Protein AF-A0A8T4SAL0-F1 (afdb_monomer_lite)

pLDDT: mean 76.6, std 18.24, range [29.77, 96.88]

Secondary structure (DSSP, 8-state):
-------PEEEE-TTS-EEEESS--S-EE-TTT-PEEEEE-----TTT----------HHHHTTTTGGGGSTTSPPPPTTPBPTTT--B-----GGGGGG--GGGGSGGG------SS-S-PPTTHHHHHHHHHHH-PPPPP----PPPP---SSPPPGGGS-HHHHHHHT--SS-HHHHHHHHHHHHHHTT--HHHHHHHHHHHHHTSSSPPPHHHHHHHHHHHHTS---PPPPTT-IIIIITTT-PPPHHHHTT-SSHHHHHHHHHHHHHS--------PPPPP---

Foldseek 3Di:
DDDDDQDWKWWDDPVGDIDIDSDPDPWDADPPPRDITHIDDQDQDPPPRDRDDDPDPPVVVVVVVVCVCVDPPDDDDPAQDADPPPRFGRHDDDPVCPVVDDSVCRHNVNVDDDDDPDDPPDDPCPVVVVVVCVVPDDDDPPPPPPDPAQDEDCDFQDPVLFAQLLVVVQQEAAPDLLLSLQQQQLLRVSRNDDLVRSLVSNVVSQVSYPHGDDPVSNVVVSVVVVPDRRDFGAFLPPCVHSVVRVRRGPPVQSVVDRGRSVSSVVSVVVVPDPPPDPDPPDDDDDDDD

Sequence (289 aa):
MSQSEDTQVQFDCVCGEHFSSSEQLTYKSCPKCKKLMIKMGKSACKNCKNTEFIVQLDIERILEIDTLLISSRHLYRAPYSLHEKSGLASLPIHPSEILTFDKKRAQPDDVQVIVPFIPRNAKEGEASSLFLQAFDYTLPQKEEKTFDDIEIPTTAIPEQFFPECIKKISQGMADGKKRAVFILINFLRSVGWSPEQVEQYLTEWNKKNSEPLRENYLSGQLRYTKTKKPMLPPNCANTAYYQSLGCKCADNICSRFKNPVNTTKANVRRANTPTKTKKKKTEAPSKTE

Radius of gyration: 28.07 Å; chains: 1; bounding box: 100×55×63 Å

Structure (mmCIF, N/CA/C/O backbone):
data_AF-A0A8T4SAL0-F1
#
_entry.id   AF-A0A8T4SAL0-F1
#
loop_
_atom_site.group_PDB
_atom_site.id
_atom_site.type_symbol
_atom_site.label_atom_id
_atom_site.label_alt_id
_atom_site.label_comp_id
_atom_site.label_asym_id
_atom_site.label_entity_id
_atom_site.label_seq_id
_atom_site.pdbx_PDB_ins_code
_atom_site.Cartn_x
_atom_site.Cartn_y
_atom_site.Cartn_z
_atom_site.occupancy
_atom_site.B_iso_or_equiv
_atom_site.auth_seq_id
_atom_site.auth_comp_id
_atom_site.auth_asym_id
_atom_site.auth_atom_id
_atom_site.pdbx_PDB_model_num
ATOM 1 N N . MET A 1 1 ? -39.314 -30.886 -16.133 1.00 33.28 1 MET A N 1
ATOM 2 C CA . MET A 1 1 ? -38.605 -30.704 -17.417 1.00 33.28 1 MET A CA 1
ATOM 3 C C . MET A 1 1 ? -38.092 -29.277 -17.451 1.00 33.28 1 MET A C 1
ATOM 5 O O . MET A 1 1 ? -38.888 -28.349 -17.464 1.00 33.28 1 MET A O 1
ATOM 9 N N . SER A 1 2 ? -36.783 -29.120 -17.295 1.00 32.69 2 SER A N 1
ATOM 10 C CA . SER A 1 2 ? -36.060 -27.849 -17.227 1.00 32.69 2 SER A CA 1
ATOM 11 C C . SER A 1 2 ? -35.989 -27.198 -18.608 1.00 32.69 2 SER A C 1
ATOM 13 O O . SER A 1 2 ? -35.398 -27.777 -19.515 1.00 32.69 2 SER A O 1
ATOM 15 N N . GLN A 1 3 ? -36.577 -26.013 -18.769 1.00 29.77 3 GLN A N 1
ATOM 16 C CA . GLN A 1 3 ? -36.357 -25.178 -19.949 1.00 29.77 3 GLN A CA 1
ATOM 17 C C . GLN A 1 3 ? -35.076 -24.367 -19.719 1.00 29.77 3 GLN A C 1
ATOM 19 O O . GLN A 1 3 ? -35.006 -23.553 -18.801 1.00 29.77 3 GLN A O 1
ATOM 24 N N . SER A 1 4 ? -34.038 -24.661 -20.499 1.00 34.00 4 SER A N 1
ATOM 25 C CA . SER A 1 4 ? -32.798 -23.893 -20.572 1.00 34.00 4 SER A CA 1
ATOM 26 C C . SER A 1 4 ? -33.045 -22.619 -21.377 1.00 34.00 4 SER A C 1
ATOM 28 O O . SER A 1 4 ? -33.383 -22.690 -22.555 1.00 34.00 4 SER A O 1
ATOM 30 N N . GLU A 1 5 ? -32.897 -21.457 -20.743 1.00 38.25 5 GLU A N 1
ATOM 31 C CA . GLU A 1 5 ? -32.892 -20.159 -21.421 1.00 38.25 5 GLU A CA 1
ATOM 32 C C . GLU A 1 5 ? -31.626 -20.045 -22.288 1.00 38.25 5 GLU A C 1
ATOM 34 O O . GLU A 1 5 ? -30.526 -19.823 -21.772 1.00 38.25 5 GLU A O 1
ATOM 39 N N . ASP A 1 6 ? -31.772 -20.198 -23.606 1.00 40.19 6 ASP A N 1
ATOM 40 C CA . ASP A 1 6 ? -30.710 -19.925 -24.579 1.00 40.19 6 ASP A CA 1
ATOM 41 C C . ASP A 1 6 ? -30.316 -18.443 -24.507 1.00 40.19 6 ASP A C 1
ATOM 43 O O . ASP A 1 6 ? -30.982 -17.548 -25.034 1.00 40.19 6 ASP A O 1
ATOM 47 N N . THR A 1 7 ? -29.219 -18.161 -23.808 1.00 53.19 7 THR A N 1
ATOM 48 C CA . THR A 1 7 ? -28.722 -16.802 -23.590 1.00 53.19 7 THR A CA 1
ATOM 49 C C . THR A 1 7 ? -27.907 -16.362 -24.807 1.00 53.19 7 THR A C 1
ATOM 51 O O . THR A 1 7 ? -26.687 -16.504 -24.841 1.00 53.19 7 THR A O 1
ATOM 54 N N . GLN A 1 8 ? -28.576 -15.834 -25.835 1.00 57.69 8 GLN A N 1
ATOM 55 C CA . GLN A 1 8 ? -27.893 -15.252 -26.995 1.00 57.69 8 GLN A CA 1
ATOM 56 C C . GLN A 1 8 ? -27.095 -14.006 -26.589 1.00 57.69 8 GLN A C 1
ATOM 58 O O . GLN A 1 8 ? -27.618 -13.083 -25.960 1.00 57.69 8 GLN A O 1
ATOM 63 N N . VAL A 1 9 ? -25.816 -13.965 -26.966 1.00 61.41 9 VAL A N 1
ATOM 64 C CA . VAL A 1 9 ? -24.920 -12.837 -26.690 1.00 61.41 9 VAL A CA 1
ATOM 65 C C . VAL A 1 9 ? -24.744 -12.003 -27.957 1.00 61.41 9 VAL A C 1
ATOM 67 O O . VAL A 1 9 ? -24.340 -12.527 -28.995 1.00 61.41 9 VAL A O 1
ATOM 70 N N . GLN A 1 10 ? -25.021 -10.699 -27.864 1.00 71.50 10 GLN A N 1
ATOM 71 C CA . GLN A 1 10 ? -24.867 -9.741 -28.965 1.00 71.50 10 GLN A CA 1
ATOM 72 C C . GLN A 1 10 ? -23.592 -8.898 -28.811 1.00 71.50 10 GLN A C 1
ATOM 74 O O . GLN A 1 10 ? -23.229 -8.496 -27.700 1.00 71.50 10 GLN A O 1
ATOM 79 N N . PHE A 1 11 ? -22.927 -8.630 -29.935 1.00 68.81 11 PHE A N 1
ATOM 80 C CA . PHE A 1 11 ? -21.693 -7.857 -30.036 1.00 68.81 11 PHE A CA 1
ATOM 81 C C . PHE A 1 11 ? -21.825 -6.772 -31.099 1.00 68.81 11 PHE A C 1
ATOM 83 O O . PHE A 1 11 ? -22.187 -7.084 -32.235 1.00 68.81 11 PHE A O 1
ATOM 90 N N . ASP A 1 12 ? -21.402 -5.554 -30.755 1.00 66.06 12 ASP A N 1
ATOM 91 C CA . ASP A 1 12 ? -21.374 -4.421 -31.683 1.00 66.06 12 ASP A CA 1
ATOM 92 C C . ASP A 1 12 ? -19.952 -3.898 -31.896 1.00 66.06 12 ASP A C 1
ATOM 94 O O . ASP A 1 12 ? -19.154 -3.740 -30.961 1.00 66.06 12 ASP A O 1
ATOM 98 N N . CYS A 1 13 ? -19.639 -3.633 -33.161 1.00 58.28 13 CYS A N 1
ATOM 99 C CA . CYS A 1 13 ? -18.424 -2.962 -33.593 1.00 58.28 13 CYS A CA 1
ATOM 100 C C . CYS A 1 13 ? -18.677 -1.464 -33.793 1.00 58.28 13 CYS A C 1
ATOM 102 O O . CYS A 1 13 ? -19.664 -1.071 -34.407 1.00 58.28 13 CYS A O 1
ATOM 104 N N . VAL A 1 14 ? -17.700 -0.626 -33.431 1.00 65.88 14 VAL A N 1
ATOM 105 C CA . VAL A 1 14 ? -17.678 0.826 -33.733 1.00 65.88 14 VAL A CA 1
ATOM 106 C C . VAL A 1 14 ? -17.806 1.122 -35.240 1.00 65.88 14 VAL A C 1
ATOM 108 O O . VAL A 1 14 ? -18.199 2.205 -35.648 1.00 65.88 14 VAL A O 1
ATOM 111 N N . CYS A 1 15 ? -17.486 0.140 -36.079 1.00 57.84 15 CYS A N 1
ATOM 112 C CA . CYS A 1 15 ? -17.607 0.181 -37.528 1.00 57.84 15 CYS A CA 1
ATOM 113 C C . CYS A 1 15 ? -19.029 -0.082 -38.070 1.00 57.84 15 CYS A C 1
ATOM 115 O O . CYS A 1 15 ? -19.197 -0.123 -39.289 1.00 57.84 15 CYS A O 1
ATOM 117 N N . GLY A 1 16 ? -20.023 -0.279 -37.193 1.00 59.44 16 GLY A N 1
ATOM 118 C CA . GLY A 1 16 ? -21.427 -0.513 -37.558 1.00 59.44 16 GLY A CA 1
ATOM 119 C C . GLY A 1 16 ? -21.786 -1.974 -37.852 1.00 59.44 16 GLY A C 1
ATOM 120 O O . GLY A 1 16 ? -22.801 -2.236 -38.484 1.00 59.44 16 GLY A O 1
ATOM 121 N N . GLU A 1 17 ? -20.949 -2.929 -37.441 1.00 62.69 17 GLU A N 1
ATOM 122 C CA . GLU A 1 17 ? -21.203 -4.365 -37.617 1.00 62.69 17 GLU A CA 1
ATOM 123 C C . GLU A 1 17 ? -21.775 -5.003 -36.352 1.00 62.69 17 GLU A C 1
ATOM 125 O O . GLU A 1 17 ? -21.254 -4.783 -35.255 1.00 62.69 17 GLU A O 1
ATOM 130 N N . HIS A 1 18 ? -22.794 -5.842 -36.540 1.00 68.44 18 HIS A N 1
ATOM 131 C CA . HIS A 1 18 ? -23.537 -6.526 -35.484 1.00 68.44 18 HIS A CA 1
ATOM 132 C C . HIS A 1 18 ? -23.335 -8.043 -35.588 1.00 68.44 18 HIS A C 1
ATOM 134 O O . HIS A 1 18 ? -23.410 -8.609 -36.681 1.00 68.44 18 HIS A O 1
ATOM 140 N N . PHE A 1 19 ? -23.095 -8.718 -34.462 1.00 69.38 19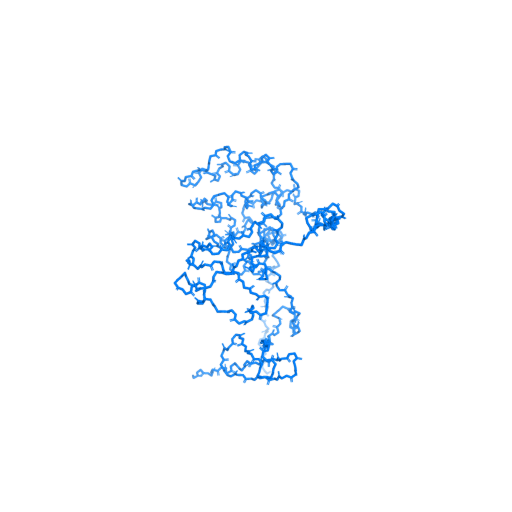 PHE A N 1
ATOM 141 C CA . PHE A 1 19 ? -22.930 -10.175 -34.415 1.00 69.38 19 PHE A CA 1
ATOM 142 C C . PHE A 1 19 ? -23.698 -10.789 -33.237 1.00 69.38 19 PHE A C 1
ATOM 144 O O . PHE A 1 19 ? -23.646 -10.265 -32.126 1.00 69.38 19 PHE A O 1
ATOM 151 N N . SER A 1 20 ? -24.361 -11.931 -33.450 1.00 69.00 20 SER A N 1
ATOM 152 C CA . SER A 1 20 ? -25.005 -12.717 -32.387 1.00 69.00 20 SER A CA 1
ATOM 153 C C . SER A 1 20 ? -24.418 -14.129 -32.324 1.00 69.00 20 SER A C 1
ATOM 155 O O . SER A 1 20 ? -24.203 -14.760 -33.357 1.00 69.00 20 SER A O 1
ATOM 157 N N . SER A 1 21 ? -24.102 -14.602 -31.114 1.00 67.06 21 SER A N 1
ATOM 158 C CA . SER A 1 21 ? -23.580 -15.954 -30.867 1.00 67.06 21 SER A CA 1
ATOM 159 C C . SER A 1 21 ? -24.400 -16.662 -29.794 1.00 67.06 21 SER A C 1
ATOM 161 O O . SER A 1 21 ? -24.760 -16.042 -28.790 1.00 67.06 21 SER A O 1
ATOM 163 N N . SER A 1 22 ? -24.636 -17.961 -29.976 1.00 56.44 22 SER A N 1
ATOM 164 C CA . SER A 1 22 ? -25.130 -18.865 -28.925 1.00 56.44 22 SER A CA 1
ATOM 165 C C . SER A 1 22 ? -24.017 -19.313 -27.968 1.00 56.44 22 SER A C 1
ATOM 167 O O . SER A 1 22 ? -24.293 -19.769 -26.863 1.00 56.44 22 SER A O 1
ATOM 169 N N . GLU A 1 23 ? -22.749 -19.150 -28.355 1.00 59.25 23 GLU A N 1
ATOM 170 C CA . GLU A 1 23 ? -21.601 -19.456 -27.500 1.00 59.25 23 GLU A CA 1
ATOM 171 C C . GLU A 1 23 ? -21.341 -18.337 -26.480 1.00 59.25 23 GLU A C 1
ATOM 173 O O . GLU A 1 23 ? -21.334 -17.149 -26.822 1.00 59.25 23 GLU A O 1
ATOM 178 N N . GLN A 1 24 ? -21.054 -18.711 -25.226 1.00 58.41 24 GLN A N 1
ATOM 179 C CA . GLN A 1 24 ? -20.705 -17.795 -24.130 1.00 58.41 24 GLN A CA 1
ATOM 180 C C . GLN A 1 24 ? -19.297 -17.185 -24.288 1.00 58.41 24 GLN A C 1
ATOM 182 O O . GLN A 1 24 ? -18.437 -17.309 -23.419 1.00 58.41 24 GLN A O 1
ATOM 187 N N . LEU A 1 25 ? -19.047 -16.485 -25.390 1.00 58.41 25 LEU A N 1
ATOM 188 C CA . LEU A 1 25 ? -17.789 -15.783 -25.620 1.00 58.41 25 LEU A CA 1
ATOM 189 C C . LEU A 1 25 ? -17.747 -14.478 -24.802 1.00 58.41 25 LEU A C 1
ATOM 191 O O . LEU A 1 25 ? -18.740 -13.748 -24.677 1.00 58.41 25 LEU A O 1
ATOM 195 N N . THR A 1 26 ? -16.590 -14.185 -24.208 1.00 50.72 26 THR A N 1
ATOM 196 C CA . THR A 1 26 ? -16.340 -12.963 -23.419 1.00 50.72 26 THR A CA 1
ATOM 197 C C . THR A 1 26 ? -15.928 -11.782 -24.295 1.00 50.72 26 THR A C 1
ATOM 199 O O . THR A 1 26 ? -16.194 -10.638 -23.935 1.00 50.72 26 THR A O 1
ATOM 202 N N . TYR A 1 27 ? -15.309 -12.050 -25.443 1.00 58.03 27 TYR A N 1
ATOM 203 C CA . TYR A 1 27 ? -14.893 -11.059 -26.433 1.00 58.03 27 TYR A CA 1
ATOM 204 C C . TYR A 1 27 ? -14.901 -11.680 -27.835 1.00 58.03 27 TYR A C 1
ATOM 206 O O . TYR A 1 27 ? -14.764 -12.895 -27.981 1.00 58.03 27 TYR A O 1
ATOM 214 N N . LYS A 1 28 ? -15.055 -10.847 -28.868 1.00 64.38 28 LYS A N 1
ATOM 215 C CA . LYS A 1 28 ? -14.973 -11.264 -30.273 1.00 64.38 28 LYS A CA 1
ATOM 216 C C . LYS A 1 28 ? -14.319 -10.167 -31.107 1.00 64.38 28 LYS A C 1
ATOM 218 O O . LYS A 1 28 ? -14.548 -8.988 -30.849 1.00 64.38 28 LYS A O 1
ATOM 223 N N . SER A 1 29 ? -13.488 -10.530 -32.078 1.00 60.22 29 SER A N 1
ATOM 224 C CA . SER A 1 29 ? -12.929 -9.582 -33.044 1.00 60.22 29 SER A CA 1
ATOM 225 C C . SER A 1 29 ? -13.920 -9.338 -34.183 1.00 60.22 29 SER A C 1
ATOM 227 O O . SER A 1 29 ? -14.556 -10.263 -34.689 1.00 60.22 29 SER A O 1
ATOM 229 N N . CYS A 1 30 ? -14.057 -8.078 -34.588 1.00 66.19 30 CYS A N 1
ATOM 230 C CA . CYS A 1 30 ? -14.871 -7.697 -35.731 1.00 66.19 30 CYS A CA 1
ATOM 231 C C . CYS A 1 30 ? -14.246 -8.258 -37.022 1.00 66.19 30 CYS A C 1
ATOM 233 O O . CYS A 1 30 ? -13.060 -8.015 -37.268 1.00 66.19 30 CYS A O 1
ATOM 235 N N . PRO A 1 31 ? -15.017 -8.955 -37.872 1.00 67.06 31 PRO A N 1
ATOM 236 C CA . PRO A 1 31 ? -14.494 -9.530 -39.108 1.00 67.06 31 PRO A CA 1
ATOM 237 C C . PRO A 1 31 ? -14.021 -8.466 -40.113 1.00 67.06 31 PRO A C 1
ATOM 239 O O . PRO A 1 31 ? -13.066 -8.717 -40.846 1.00 67.06 31 PRO A O 1
ATOM 242 N N . LYS A 1 32 ? -14.610 -7.261 -40.116 1.00 63.78 32 LYS A N 1
ATOM 243 C CA . LYS A 1 32 ? -14.259 -6.184 -41.057 1.00 63.78 32 LYS A CA 1
ATOM 244 C C . LYS A 1 32 ? -13.082 -5.317 -40.629 1.00 63.78 32 LYS A C 1
ATOM 246 O O . LYS A 1 32 ? -12.201 -5.044 -41.436 1.00 63.78 32 LYS A O 1
ATOM 251 N N . CYS A 1 33 ? -13.045 -4.859 -39.378 1.00 65.25 33 CYS A N 1
ATOM 252 C CA . CYS A 1 33 ? -12.008 -3.928 -38.909 1.00 65.25 33 CYS A CA 1
ATOM 253 C C . CYS A 1 33 ? -11.010 -4.541 -37.918 1.00 65.25 33 CYS A C 1
ATOM 255 O O . CYS A 1 33 ? -10.112 -3.839 -37.455 1.00 65.25 33 CYS A O 1
ATOM 257 N N . LYS A 1 34 ? -11.169 -5.825 -37.569 1.00 67.69 34 LYS A N 1
ATOM 258 C CA . LYS A 1 34 ? -10.325 -6.584 -36.626 1.00 67.69 34 LYS A CA 1
ATOM 259 C C . LYS A 1 34 ? -10.248 -6.011 -35.200 1.00 67.69 34 LYS A C 1
ATOM 261 O O . LYS A 1 34 ? -9.521 -6.551 -34.372 1.00 67.69 34 LYS A O 1
ATOM 266 N N . LYS A 1 35 ? -11.017 -4.964 -34.876 1.00 57.56 35 LYS A N 1
ATOM 267 C CA . LYS A 1 35 ? -11.132 -4.409 -33.515 1.00 57.56 35 LYS A CA 1
ATOM 268 C C . LYS A 1 35 ? -12.011 -5.300 -32.636 1.00 57.56 35 LYS A C 1
ATOM 270 O O . LYS A 1 35 ? -12.913 -5.971 -33.133 1.00 57.56 35 LYS A O 1
ATOM 275 N N . LEU A 1 36 ? -11.760 -5.297 -31.329 1.00 58.66 36 LEU A N 1
ATOM 276 C CA . LEU A 1 36 ? -12.571 -6.031 -30.356 1.00 58.66 36 LEU A CA 1
ATOM 277 C C . LEU A 1 36 ? -13.978 -5.423 -30.256 1.00 58.66 36 LEU A C 1
ATOM 279 O O . LEU A 1 36 ? -14.129 -4.209 -30.126 1.00 58.66 36 LEU A O 1
ATOM 283 N N . MET A 1 37 ? -14.994 -6.278 -30.332 1.00 59.50 37 MET A N 1
ATOM 284 C CA . MET A 1 37 ? -16.406 -5.922 -30.208 1.00 59.50 37 MET A CA 1
ATOM 285 C C . MET A 1 37 ? -16.843 -5.969 -28.739 1.00 59.50 37 MET A C 1
ATOM 287 O O . MET A 1 37 ? -16.356 -6.798 -27.963 1.00 59.50 37 MET A O 1
ATOM 291 N N . ILE A 1 38 ? -17.778 -5.098 -28.357 1.00 57.00 38 ILE A N 1
ATOM 292 C CA . ILE A 1 38 ? -18.246 -4.968 -26.969 1.00 57.00 38 ILE A CA 1
ATOM 293 C C . ILE A 1 38 ? -19.498 -5.831 -26.773 1.00 57.00 38 ILE A C 1
ATOM 295 O O . ILE A 1 38 ? -20.439 -5.756 -27.560 1.00 57.00 38 ILE A O 1
ATOM 299 N N . LYS A 1 39 ? -19.506 -6.650 -25.714 1.00 60.31 39 LYS A N 1
ATOM 300 C CA . LYS A 1 39 ? -20.636 -7.509 -25.336 1.00 60.31 39 LYS A CA 1
ATOM 301 C C . LYS A 1 39 ? -21.789 -6.673 -24.778 1.00 60.31 39 LYS A C 1
ATOM 303 O O . LYS A 1 39 ? -21.621 -5.995 -23.763 1.00 60.31 39 LYS A O 1
ATOM 308 N N . MET A 1 40 ? -22.974 -6.775 -25.376 1.00 55.34 40 MET A N 1
ATOM 309 C CA . MET A 1 40 ? -24.192 -6.194 -24.811 1.00 55.34 40 MET A CA 1
ATOM 310 C C . MET A 1 40 ? -24.811 -7.147 -23.786 1.00 55.34 40 MET A C 1
ATOM 312 O O . MET A 1 40 ? -25.347 -8.196 -24.131 1.00 55.34 40 MET A O 1
ATOM 316 N N . GLY A 1 41 ? -24.763 -6.771 -22.508 1.00 53.72 41 GLY A N 1
ATOM 317 C CA . GLY A 1 41 ? -25.578 -7.378 -21.457 1.00 53.72 41 GLY A CA 1
ATOM 318 C C . GLY A 1 41 ? -26.642 -6.387 -21.001 1.00 53.72 41 GLY A C 1
ATOM 319 O O . GLY A 1 41 ? -26.392 -5.597 -20.095 1.00 53.72 41 GLY A O 1
ATOM 320 N N . LYS A 1 42 ? -27.825 -6.391 -21.623 1.00 50.94 42 LYS A N 1
ATOM 321 C CA . LYS A 1 42 ? -28.959 -5.585 -21.147 1.00 50.94 42 LYS A CA 1
ATOM 322 C C . LYS A 1 42 ? -29.634 -6.309 -19.979 1.00 50.94 42 LYS A C 1
ATOM 324 O O . LYS A 1 42 ? -30.577 -7.062 -20.182 1.00 50.94 42 LYS A O 1
ATOM 329 N N . SER A 1 43 ? -29.180 -6.082 -18.750 1.00 50.00 43 SER A N 1
ATOM 330 C CA . SER A 1 43 ? -29.963 -6.434 -17.554 1.00 50.00 43 SER A CA 1
ATOM 331 C C . SER A 1 43 ? -30.330 -5.162 -16.805 1.00 50.00 43 SER A C 1
ATOM 333 O O . SER A 1 43 ? -29.429 -4.441 -16.402 1.00 50.00 43 SER A O 1
ATOM 335 N N . ALA A 1 44 ? -31.615 -4.871 -16.598 1.00 49.31 44 ALA A N 1
ATOM 336 C CA . ALA A 1 44 ? -32.033 -3.677 -15.862 1.00 49.31 44 ALA A CA 1
ATOM 337 C C . ALA A 1 44 ? -31.389 -3.625 -14.462 1.00 49.31 44 ALA A C 1
ATOM 339 O O . ALA A 1 44 ? -31.341 -4.633 -13.747 1.00 49.31 44 ALA A O 1
ATOM 340 N N . CYS A 1 45 ? -30.902 -2.451 -14.047 1.00 46.47 45 CYS A N 1
ATOM 341 C CA . CYS A 1 45 ? -30.351 -2.271 -12.706 1.00 46.47 45 CYS A CA 1
ATOM 342 C C . CYS A 1 45 ? -31.410 -2.646 -11.656 1.00 46.47 45 CYS A C 1
ATOM 344 O O . CYS A 1 45 ? -32.466 -2.020 -11.587 1.00 46.47 45 CYS A O 1
ATOM 346 N N . LYS A 1 46 ? -31.124 -3.630 -10.792 1.00 49.31 46 LYS A N 1
ATOM 347 C CA . LYS A 1 46 ? -32.073 -4.121 -9.769 1.00 49.31 46 LYS A CA 1
ATOM 348 C C . LYS A 1 46 ? -32.578 -3.028 -8.812 1.00 49.31 46 LYS A C 1
ATOM 350 O O . LYS A 1 46 ? -33.581 -3.239 -8.141 1.00 49.31 46 LYS A O 1
ATOM 355 N N . ASN A 1 47 ? -31.888 -1.887 -8.739 1.00 43.03 47 ASN A N 1
ATOM 356 C CA . ASN A 1 47 ? -32.208 -0.787 -7.832 1.00 43.03 47 ASN A CA 1
ATOM 357 C C . ASN A 1 47 ? -33.024 0.344 -8.489 1.00 43.03 47 ASN A C 1
ATOM 359 O O . ASN A 1 47 ? -33.964 0.838 -7.881 1.00 43.03 47 ASN A O 1
ATOM 363 N N . CYS A 1 48 ? -32.696 0.754 -9.720 1.00 65.69 48 CYS A N 1
ATOM 364 C CA . CYS A 1 48 ? -33.373 1.873 -10.400 1.00 65.69 48 CYS A CA 1
ATOM 365 C C . CYS A 1 48 ? -34.126 1.476 -11.677 1.00 65.69 48 CYS A C 1
ATOM 367 O O . CYS A 1 48 ? -34.727 2.334 -12.311 1.00 65.69 48 CYS A O 1
ATOM 369 N N . LYS A 1 49 ? -34.088 0.195 -12.066 1.00 58.94 49 LYS A N 1
ATOM 370 C CA . LYS A 1 49 ? -34.663 -0.361 -13.304 1.00 58.94 49 LYS A CA 1
ATOM 371 C C . LYS A 1 49 ? -34.164 0.287 -14.603 1.00 58.94 49 LYS A C 1
ATOM 373 O O . LYS A 1 49 ? -34.682 -0.037 -15.665 1.00 58.94 49 LYS A O 1
ATOM 378 N N . ASN A 1 50 ? -33.145 1.146 -14.537 1.00 50.62 50 ASN A N 1
ATOM 379 C CA . ASN A 1 50 ? -32.553 1.748 -15.721 1.00 50.62 50 ASN A CA 1
ATOM 380 C C . ASN A 1 50 ? -31.783 0.688 -16.529 1.00 50.62 50 ASN A C 1
ATOM 382 O O . ASN A 1 50 ? -31.124 -0.190 -15.957 1.00 50.62 50 ASN A O 1
ATOM 386 N N . THR A 1 51 ? -31.909 0.765 -17.850 1.00 53.34 51 THR A N 1
ATOM 387 C CA . THR A 1 51 ? -31.295 -0.132 -18.838 1.00 53.34 51 THR A CA 1
ATOM 388 C C . THR A 1 51 ? -30.055 0.470 -19.488 1.00 53.34 51 THR A C 1
ATOM 390 O O . THR A 1 51 ? -29.295 -0.258 -20.126 1.00 53.34 51 THR A O 1
ATOM 393 N N . GLU A 1 52 ? -29.840 1.777 -19.331 1.00 49.19 52 GLU A N 1
ATOM 394 C CA . GLU A 1 52 ? -28.657 2.465 -19.837 1.00 49.19 52 GLU A CA 1
ATOM 395 C C . GLU A 1 52 ? -27.510 2.358 -18.830 1.00 49.19 52 GLU A C 1
ATOM 397 O O . GLU A 1 52 ? -27.542 2.924 -17.735 1.00 49.19 52 GLU A O 1
ATOM 402 N N . PHE A 1 53 ? -26.487 1.593 -19.207 1.00 50.97 53 PHE A N 1
ATOM 403 C CA . PHE A 1 53 ? -25.239 1.500 -18.464 1.00 50.97 53 PHE A CA 1
ATOM 404 C C . PHE A 1 53 ? -24.235 2.478 -19.058 1.00 50.97 53 PHE A C 1
ATOM 406 O O . PHE A 1 53 ? -23.829 2.337 -20.210 1.00 50.97 53 PHE A O 1
ATOM 413 N N . ILE A 1 54 ? -23.785 3.439 -18.253 1.00 49.34 54 ILE A N 1
ATOM 414 C CA . ILE A 1 54 ? -22.594 4.218 -18.581 1.00 49.34 54 ILE A CA 1
ATOM 415 C C . ILE A 1 54 ? -21.404 3.293 -18.330 1.00 49.34 54 ILE A C 1
ATOM 417 O O . ILE A 1 54 ? -21.092 2.965 -17.183 1.00 49.34 54 ILE A O 1
ATOM 421 N N . VAL A 1 55 ? -20.762 2.832 -19.404 1.00 49.09 55 VAL A N 1
ATOM 422 C CA . VAL A 1 55 ? -19.493 2.106 -19.307 1.00 49.09 55 VAL A CA 1
ATOM 423 C C . VAL A 1 55 ? -18.437 3.117 -18.883 1.00 49.09 55 VAL A C 1
ATOM 425 O O . VAL A 1 55 ? -17.857 3.828 -19.699 1.00 49.09 55 VAL A O 1
ATOM 428 N N . GLN A 1 56 ? -18.230 3.226 -17.576 1.00 44.50 56 GLN A N 1
ATOM 429 C CA . GLN A 1 56 ? -17.146 4.025 -17.038 1.00 44.50 56 GLN A CA 1
ATOM 430 C C . GLN A 1 56 ? -15.854 3.231 -17.232 1.00 44.50 56 GLN A C 1
ATOM 432 O O . GLN A 1 56 ? -15.756 2.087 -16.787 1.00 44.50 56 GLN A O 1
ATOM 437 N N . LEU A 1 57 ? -14.891 3.820 -17.942 1.00 48.44 57 LEU A N 1
ATOM 438 C CA . LEU A 1 57 ? -13.571 3.232 -18.133 1.00 48.44 57 LEU A CA 1
ATOM 439 C C . LEU A 1 57 ? -12.975 2.893 -16.763 1.00 48.44 57 LEU A C 1
ATOM 441 O O . LEU A 1 57 ? -12.748 3.785 -15.944 1.00 48.44 57 LEU A O 1
ATOM 445 N N . ASP A 1 58 ? -12.741 1.608 -16.518 1.00 54.34 58 ASP A N 1
ATOM 446 C CA . ASP A 1 58 ? -12.086 1.153 -15.300 1.00 54.34 58 ASP A CA 1
ATOM 447 C C . ASP A 1 58 ? -10.579 1.387 -15.428 1.00 54.34 58 ASP A C 1
ATOM 449 O O . ASP A 1 58 ? -9.826 0.553 -15.937 1.00 54.34 58 ASP A O 1
ATOM 453 N N . ILE A 1 59 ? -10.153 2.578 -15.006 1.00 58.12 59 ILE A N 1
ATOM 454 C CA . ILE A 1 59 ? -8.749 2.991 -15.022 1.00 58.12 59 ILE A CA 1
ATOM 455 C C . ILE A 1 59 ? -7.908 2.049 -14.143 1.00 58.12 59 ILE A C 1
ATOM 457 O O . ILE A 1 59 ? -6.737 1.847 -14.447 1.00 58.12 59 ILE A O 1
ATOM 461 N N . GLU A 1 60 ? -8.480 1.413 -13.111 1.00 53.41 60 GLU A N 1
ATOM 462 C CA . GLU A 1 60 ? -7.742 0.496 -12.228 1.00 53.41 60 GLU A CA 1
ATOM 463 C C . GLU A 1 60 ? -7.243 -0.742 -12.987 1.00 53.41 60 GLU A C 1
ATOM 465 O O . GLU A 1 60 ? -6.100 -1.144 -12.792 1.00 53.41 60 GLU A O 1
ATOM 470 N N . ARG A 1 61 ? -8.027 -1.272 -13.936 1.00 55.25 61 ARG A N 1
ATOM 471 C CA . ARG A 1 61 ? -7.584 -2.355 -14.838 1.00 55.25 61 A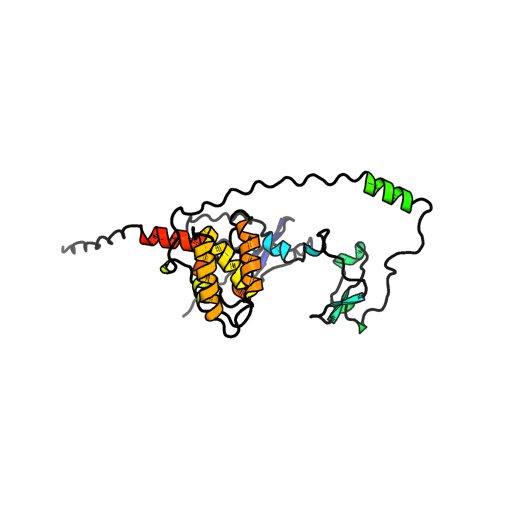RG A CA 1
ATOM 472 C C . ARG A 1 61 ? -6.501 -1.923 -15.821 1.00 55.25 61 ARG A C 1
ATOM 474 O O . ARG A 1 61 ? -5.646 -2.719 -16.183 1.00 55.25 61 ARG A O 1
ATOM 481 N N . ILE A 1 62 ? -6.519 -0.669 -16.267 1.00 54.34 62 ILE A N 1
ATOM 482 C CA . ILE A 1 62 ? -5.448 -0.127 -17.121 1.00 54.34 62 ILE A CA 1
ATOM 483 C C . ILE A 1 62 ? -4.171 0.074 -16.302 1.00 54.34 62 ILE A C 1
ATOM 485 O O . ILE A 1 62 ? -3.085 -0.152 -16.818 1.00 54.34 62 ILE A O 1
ATOM 489 N N . LEU A 1 63 ? -4.291 0.433 -15.023 1.00 51.34 63 LEU A N 1
ATOM 490 C CA . LEU A 1 63 ? -3.171 0.508 -14.083 1.00 51.34 63 LEU A CA 1
ATOM 491 C C . LEU A 1 63 ? -2.580 -0.873 -13.727 1.00 51.34 63 LEU A C 1
ATOM 493 O O . LEU A 1 63 ? -1.482 -0.911 -13.175 1.00 51.34 63 LEU A O 1
ATOM 497 N N . GLU A 1 64 ? -3.264 -1.989 -14.033 1.00 50.91 64 GLU A N 1
ATOM 498 C CA . GLU A 1 64 ? -2.677 -3.343 -13.968 1.00 50.91 64 GLU A CA 1
ATOM 499 C C . GLU A 1 64 ? -1.641 -3.578 -15.079 1.00 50.91 64 GLU A C 1
ATOM 501 O O . GLU A 1 64 ? -0.701 -4.351 -14.880 1.00 50.91 64 GLU A O 1
ATOM 506 N N . ILE A 1 65 ? -1.761 -2.893 -16.229 1.00 51.38 65 ILE A N 1
ATOM 507 C CA . ILE A 1 65 ? -0.597 -2.666 -17.093 1.00 51.38 65 ILE A CA 1
ATOM 508 C C . ILE A 1 65 ? 0.313 -1.778 -16.265 1.00 51.38 65 ILE A C 1
ATOM 510 O O . ILE A 1 65 ? -0.118 -0.717 -15.828 1.00 51.38 65 ILE A O 1
ATOM 514 N N . ASP A 1 66 ? 1.535 -2.233 -16.012 1.00 49.09 66 ASP A N 1
ATOM 515 C CA . ASP A 1 66 ? 2.457 -1.619 -15.064 1.00 49.09 66 ASP A CA 1
ATOM 516 C C . ASP A 1 66 ? 2.845 -0.194 -15.508 1.00 49.09 66 ASP A C 1
ATOM 518 O O . ASP A 1 66 ? 3.906 0.051 -16.068 1.00 49.09 66 ASP A O 1
ATOM 522 N N . THR A 1 67 ? 1.957 0.778 -15.302 1.00 50.31 67 THR A N 1
ATOM 523 C CA . THR A 1 67 ? 2.163 2.199 -15.614 1.00 50.31 67 THR A CA 1
ATOM 524 C C . THR A 1 67 ? 3.266 2.801 -14.747 1.00 50.31 67 THR A C 1
ATOM 526 O O . THR A 1 67 ? 3.775 3.877 -15.064 1.00 50.31 67 THR A O 1
ATOM 529 N N . LEU A 1 68 ? 3.704 2.090 -13.695 1.00 50.38 68 LEU A N 1
ATOM 530 C CA . LEU A 1 68 ? 4.943 2.405 -12.991 1.00 50.38 68 LEU A CA 1
ATOM 531 C C . LEU A 1 68 ? 6.153 2.296 -13.927 1.00 50.38 68 LEU A C 1
ATOM 533 O O . LEU A 1 68 ? 7.085 3.066 -13.720 1.00 50.38 68 LEU A O 1
ATOM 537 N N . LEU A 1 69 ? 6.112 1.480 -14.993 1.00 49.28 69 LEU A N 1
ATOM 538 C CA . LEU A 1 69 ? 7.125 1.445 -16.066 1.00 49.28 69 LEU A CA 1
ATOM 539 C C . LEU A 1 69 ? 7.231 2.766 -16.850 1.00 49.28 69 LEU A C 1
ATOM 541 O O . LEU A 1 69 ? 8.225 2.983 -17.530 1.00 49.28 69 LEU A O 1
ATOM 545 N N . ILE A 1 70 ? 6.226 3.644 -16.758 1.00 52.69 70 ILE A N 1
ATOM 546 C CA . ILE A 1 70 ? 6.200 4.982 -17.382 1.00 52.69 70 ILE A CA 1
ATOM 547 C C . ILE A 1 70 ? 6.520 6.071 -16.334 1.00 52.69 70 ILE A C 1
ATOM 549 O O . ILE A 1 70 ? 6.657 7.253 -16.646 1.00 52.69 70 ILE A O 1
ATOM 553 N N . SER A 1 71 ? 6.644 5.707 -15.053 1.00 55.12 71 SER A N 1
ATOM 554 C CA . SER A 1 71 ? 6.941 6.666 -13.990 1.00 55.12 71 SER A CA 1
ATOM 555 C C . SER A 1 71 ? 8.434 7.003 -13.944 1.00 55.12 71 SER A C 1
ATOM 557 O O . SER A 1 71 ? 9.287 6.125 -14.025 1.00 55.12 71 SER A O 1
ATOM 559 N N . SER A 1 72 ? 8.763 8.273 -13.704 1.00 52.34 72 SER A N 1
ATOM 560 C CA . SER A 1 72 ? 10.146 8.779 -13.666 1.00 52.34 72 SER A CA 1
ATOM 561 C C . SER A 1 72 ? 11.064 8.135 -12.615 1.00 52.34 72 SER A C 1
ATOM 563 O O . SER A 1 72 ? 12.259 8.413 -12.601 1.00 52.34 72 SER A O 1
ATOM 565 N N . ARG A 1 73 ? 10.528 7.304 -11.710 1.00 49.72 73 ARG A N 1
ATOM 566 C CA . ARG A 1 73 ? 11.282 6.661 -10.618 1.00 49.72 73 ARG A CA 1
ATOM 567 C C . ARG A 1 73 ? 11.551 5.174 -10.825 1.00 49.72 73 ARG A C 1
ATOM 569 O O . ARG A 1 73 ? 12.192 4.575 -9.967 1.00 49.72 73 ARG A O 1
ATOM 576 N N . HIS A 1 74 ? 11.059 4.574 -11.904 1.00 57.38 74 HIS A N 1
ATOM 577 C CA . HIS A 1 74 ? 11.321 3.169 -12.190 1.00 57.38 74 HIS A CA 1
ATOM 578 C C . HIS A 1 74 ? 12.245 3.082 -13.394 1.00 57.38 74 HIS A C 1
ATOM 580 O O . HIS A 1 74 ? 11.922 3.530 -14.490 1.00 57.38 74 HIS A O 1
ATOM 586 N N . LEU A 1 75 ? 13.432 2.536 -13.152 1.00 56.59 75 LEU A N 1
ATOM 587 C CA . LEU A 1 75 ? 14.391 2.237 -14.201 1.00 56.59 75 LEU A CA 1
ATOM 588 C C . LEU A 1 75 ? 13.818 1.120 -15.076 1.00 56.59 75 LEU A C 1
ATOM 590 O O . LEU A 1 75 ? 13.282 0.132 -14.567 1.00 56.59 75 LEU A O 1
ATOM 594 N N . TYR A 1 76 ? 13.941 1.272 -16.393 1.00 65.38 76 TYR A N 1
ATOM 595 C CA . TYR A 1 76 ? 13.648 0.192 -17.325 1.00 65.38 76 TYR A CA 1
ATOM 596 C C . TYR A 1 76 ? 14.511 -1.023 -16.978 1.00 65.38 76 TYR A C 1
ATOM 598 O O . TYR A 1 76 ? 15.686 -0.887 -16.623 1.00 65.38 76 TYR A O 1
ATOM 606 N N . ARG A 1 77 ? 13.936 -2.225 -17.092 1.00 72.44 77 ARG A N 1
ATOM 607 C CA . ARG A 1 77 ? 14.747 -3.442 -17.030 1.00 72.44 77 ARG A CA 1
ATOM 608 C C . ARG A 1 77 ? 15.753 -3.395 -18.172 1.00 72.44 77 ARG A C 1
ATOM 610 O O . ARG A 1 77 ? 15.390 -3.048 -19.296 1.00 72.44 77 ARG A O 1
ATOM 617 N N . ALA A 1 78 ? 17.003 -3.739 -17.877 1.00 80.12 78 ALA A N 1
ATOM 618 C CA . ALA A 1 78 ? 18.039 -3.788 -18.894 1.00 80.12 78 ALA A CA 1
ATOM 619 C C . ALA A 1 78 ? 17.591 -4.712 -20.044 1.00 80.12 78 ALA A C 1
ATOM 621 O O . ALA A 1 78 ? 17.007 -5.773 -19.768 1.00 80.12 78 ALA A O 1
ATOM 622 N N . PRO A 1 79 ? 17.846 -4.343 -21.311 1.00 84.56 79 PRO A N 1
ATOM 623 C CA . PRO A 1 79 ? 17.622 -5.239 -22.435 1.00 84.56 79 PRO A CA 1
ATOM 624 C C . PRO A 1 79 ? 18.263 -6.603 -22.168 1.00 84.56 79 PRO A C 1
ATOM 626 O O . PRO A 1 79 ? 19.360 -6.688 -21.618 1.00 84.56 79 PRO A O 1
ATOM 629 N N . TYR A 1 80 ? 17.552 -7.661 -22.537 1.00 87.25 80 TYR A N 1
ATOM 630 C CA . TYR A 1 80 ? 17.930 -9.067 -22.385 1.00 87.25 80 TYR A CA 1
ATOM 631 C C . TYR A 1 80 ? 18.068 -9.561 -20.937 1.00 87.25 80 TYR A C 1
ATOM 633 O O . TYR A 1 80 ? 18.545 -10.667 -20.705 1.00 87.25 80 TYR A O 1
ATOM 641 N N . SER A 1 81 ? 17.593 -8.795 -19.950 1.00 89.25 81 SER A N 1
ATOM 642 C CA . SER A 1 81 ? 17.445 -9.299 -18.579 1.00 89.25 81 SER A CA 1
ATOM 643 C C . SER A 1 81 ? 16.265 -10.267 -18.454 1.00 89.25 81 SER A C 1
ATOM 645 O O . SER A 1 81 ? 15.217 -10.073 -19.081 1.00 89.25 81 SER A O 1
ATOM 647 N N . LEU A 1 82 ? 16.432 -11.297 -17.621 1.00 89.44 82 LEU A N 1
ATOM 648 C CA . LEU A 1 82 ? 15.410 -12.308 -17.361 1.00 89.44 82 LEU A CA 1
ATOM 649 C C . LEU A 1 82 ? 14.418 -11.840 -16.294 1.00 89.44 82 LEU A C 1
ATOM 651 O O . LEU A 1 82 ? 14.793 -11.295 -15.255 1.00 89.44 82 LEU A O 1
ATOM 655 N N . HIS A 1 83 ? 13.136 -12.092 -16.533 1.00 85.81 83 HIS A N 1
ATOM 656 C CA . HIS A 1 83 ? 12.089 -11.840 -15.556 1.00 85.81 83 HIS A CA 1
ATOM 657 C C . HIS A 1 83 ? 12.017 -12.977 -14.527 1.00 85.81 83 HIS A C 1
ATOM 659 O O . HIS A 1 83 ? 11.689 -14.111 -14.871 1.00 85.81 83 HIS A O 1
ATOM 665 N N . GLU A 1 84 ? 12.222 -12.648 -13.251 1.00 78.88 84 GLU A N 1
ATOM 666 C CA . GLU A 1 84 ? 12.348 -13.594 -12.128 1.00 78.88 84 GLU A CA 1
ATOM 667 C C . GLU A 1 84 ? 11.252 -14.673 -12.073 1.00 78.88 84 GLU A C 1
ATOM 669 O O . GLU A 1 84 ? 11.538 -15.835 -11.813 1.00 78.88 84 GLU A O 1
ATOM 674 N N . LYS A 1 85 ? 9.991 -14.316 -12.354 1.00 76.56 85 LYS A N 1
ATOM 675 C CA . LYS A 1 85 ? 8.870 -15.274 -12.267 1.00 76.56 85 LYS A CA 1
ATOM 676 C C . LYS A 1 85 ? 8.600 -16.061 -13.542 1.00 76.56 85 LYS A C 1
ATOM 678 O O . LYS A 1 85 ? 8.022 -17.135 -13.471 1.00 76.56 85 LYS A O 1
ATOM 683 N N . SER A 1 86 ? 8.882 -15.480 -14.706 1.00 84.50 86 SER A N 1
ATOM 684 C CA . SER A 1 86 ? 8.445 -16.053 -15.989 1.00 84.50 86 SER A CA 1
ATOM 685 C C . SER A 1 86 ? 9.594 -16.647 -16.788 1.00 84.50 86 SER A C 1
ATOM 687 O O . SER A 1 86 ? 9.327 -17.344 -17.759 1.00 84.50 86 SER A O 1
ATOM 689 N N . GLY A 1 87 ? 10.842 -16.351 -16.415 1.00 87.31 87 GLY A N 1
ATOM 690 C CA . GLY A 1 87 ? 12.038 -16.776 -17.136 1.00 87.31 87 GLY A CA 1
ATOM 691 C C . GLY A 1 87 ? 12.232 -16.097 -18.494 1.00 87.31 87 GLY A C 1
ATOM 692 O O . GLY A 1 87 ? 13.214 -16.374 -19.165 1.00 87.31 87 GLY A O 1
ATOM 693 N N . LEU A 1 88 ? 11.327 -15.204 -18.908 1.00 91.12 88 LEU A N 1
ATOM 694 C CA . LEU A 1 88 ? 11.382 -14.556 -20.220 1.00 91.12 88 LEU A CA 1
ATOM 695 C C . LEU A 1 88 ? 12.387 -13.405 -20.240 1.00 91.12 88 LEU A C 1
ATOM 697 O O . LEU A 1 88 ? 12.517 -12.670 -19.257 1.00 91.12 88 LEU A O 1
ATOM 701 N N . ALA A 1 89 ? 13.033 -13.217 -21.386 1.00 90.38 89 ALA A N 1
ATOM 702 C CA . ALA A 1 89 ? 13.964 -12.133 -21.646 1.00 90.38 89 ALA A CA 1
ATOM 703 C C . ALA A 1 89 ? 13.242 -10.822 -22.007 1.00 90.38 89 ALA A C 1
ATOM 705 O O . ALA A 1 89 ? 12.249 -10.798 -22.736 1.00 90.38 89 ALA A O 1
ATOM 706 N N . SER A 1 90 ? 13.773 -9.700 -21.521 1.00 88.62 90 SER A N 1
ATOM 707 C CA . SER A 1 90 ? 13.298 -8.356 -21.870 1.00 88.62 90 SER A CA 1
ATOM 708 C C . SER A 1 90 ? 13.818 -7.953 -23.254 1.00 88.62 90 SER A C 1
ATOM 710 O O . SER A 1 90 ? 14.971 -7.556 -23.378 1.00 88.62 90 SER A O 1
ATOM 712 N N . LEU A 1 91 ? 13.001 -8.048 -24.303 1.00 86.88 91 LEU A N 1
ATOM 713 C CA . LEU A 1 91 ? 13.450 -7.760 -25.670 1.00 86.88 91 LEU A CA 1
ATOM 714 C C . LEU A 1 91 ? 13.204 -6.304 -26.095 1.00 86.88 91 LEU A C 1
ATOM 716 O O . LEU A 1 91 ? 12.081 -5.818 -25.945 1.00 86.88 91 LEU A O 1
ATOM 720 N N . PRO A 1 92 ? 14.200 -5.614 -26.680 1.00 85.62 92 PRO A N 1
ATOM 721 C CA . PRO A 1 92 ? 13.953 -4.381 -27.418 1.00 85.62 92 PRO A CA 1
ATOM 722 C C . PRO A 1 92 ? 13.206 -4.702 -28.721 1.00 85.62 92 PRO A C 1
ATOM 724 O O . PRO A 1 92 ? 13.615 -5.572 -29.488 1.00 85.62 92 PRO A O 1
ATOM 727 N N . ILE A 1 93 ? 12.098 -4.003 -28.969 1.00 83.38 93 ILE A N 1
ATOM 728 C CA . ILE A 1 93 ? 11.230 -4.213 -30.136 1.00 83.38 93 ILE A CA 1
ATOM 729 C C . ILE A 1 93 ? 11.082 -2.881 -30.867 1.00 83.38 93 ILE A C 1
ATOM 731 O O . ILE A 1 93 ? 10.856 -1.845 -30.238 1.00 83.38 93 ILE A O 1
ATOM 735 N N . HIS A 1 94 ? 11.197 -2.900 -32.194 1.00 82.38 94 HIS A N 1
ATOM 736 C CA . HIS A 1 94 ? 10.971 -1.705 -33.000 1.00 82.38 94 HIS A CA 1
ATOM 737 C C . HIS A 1 94 ? 9.485 -1.291 -32.944 1.00 82.38 94 HIS A C 1
ATOM 739 O O . HIS A 1 94 ? 8.621 -2.170 -32.999 1.00 82.38 94 HIS A O 1
ATOM 745 N N . PRO A 1 95 ? 9.137 0.012 -32.892 1.00 84.88 95 PRO A N 1
ATOM 746 C CA . PRO A 1 95 ? 7.743 0.451 -32.767 1.00 84.88 95 PRO A CA 1
ATOM 747 C C . PRO A 1 95 ? 6.776 -0.138 -33.805 1.00 84.88 95 PRO A C 1
ATOM 749 O O . PRO A 1 95 ? 5.622 -0.419 -33.490 1.00 84.88 95 PRO A O 1
ATOM 752 N N . SER A 1 96 ? 7.249 -0.383 -35.030 1.00 88.00 96 SER A N 1
ATOM 753 C CA . SER A 1 96 ? 6.453 -1.009 -36.097 1.00 88.00 96 SER A CA 1
ATOM 754 C C . SER A 1 96 ? 6.120 -2.485 -35.848 1.00 88.00 96 SER A C 1
ATOM 756 O O . SER A 1 96 ? 5.144 -2.983 -36.399 1.00 88.00 96 SER A O 1
ATOM 758 N N . GLU A 1 97 ? 6.905 -3.190 -35.031 1.00 83.94 97 GLU A N 1
ATOM 759 C CA . GLU A 1 97 ? 6.745 -4.624 -34.755 1.00 83.94 97 GLU A CA 1
ATOM 760 C C . GLU A 1 97 ? 5.902 -4.917 -33.507 1.00 83.94 97 GLU A C 1
ATOM 762 O O . GLU A 1 97 ? 5.585 -6.080 -33.247 1.00 83.94 97 GLU A O 1
ATOM 767 N N . ILE A 1 98 ? 5.500 -3.888 -32.749 1.00 84.88 98 ILE A N 1
ATOM 768 C CA . ILE A 1 98 ? 4.763 -4.040 -31.483 1.00 84.88 98 ILE A CA 1
ATOM 769 C C . ILE A 1 98 ? 3.503 -4.897 -31.667 1.00 84.88 98 ILE A C 1
ATOM 771 O O . ILE A 1 98 ? 3.232 -5.784 -30.862 1.00 84.88 98 ILE A O 1
ATOM 775 N N . LEU A 1 99 ? 2.749 -4.671 -32.747 1.00 89.06 99 LEU A N 1
ATOM 776 C CA . LEU A 1 99 ? 1.499 -5.395 -33.018 1.00 89.06 99 LEU A CA 1
ATOM 777 C C . LEU A 1 99 ? 1.717 -6.851 -33.450 1.00 89.06 99 LEU A C 1
ATOM 779 O O . LEU A 1 99 ? 0.791 -7.654 -33.393 1.00 89.06 99 LEU A O 1
ATOM 783 N N . THR A 1 100 ? 2.928 -7.181 -33.889 1.00 88.56 100 THR A N 1
ATOM 784 C CA . THR A 1 100 ? 3.320 -8.517 -34.360 1.00 88.56 100 THR A CA 1
ATOM 785 C C . THR A 1 100 ? 4.134 -9.291 -33.325 1.00 88.56 100 THR A C 1
ATOM 787 O O . THR A 1 100 ? 4.648 -10.371 -33.616 1.00 88.56 100 THR A O 1
ATOM 790 N N . PHE A 1 101 ? 4.301 -8.738 -32.124 1.00 86.81 101 PHE A N 1
ATOM 791 C CA . PHE A 1 101 ? 5.063 -9.382 -31.068 1.00 86.81 101 PHE A CA 1
ATOM 792 C C . PHE A 1 101 ? 4.333 -10.624 -30.536 1.00 86.81 101 PHE A C 1
ATOM 794 O O . PHE A 1 101 ? 3.180 -10.549 -30.116 1.00 86.81 101 PHE A O 1
ATOM 801 N N . ASP A 1 102 ? 5.041 -11.755 -30.504 1.00 88.62 102 ASP A N 1
ATOM 802 C CA . ASP A 1 102 ? 4.609 -12.982 -29.835 1.00 88.62 102 ASP A CA 1
ATOM 803 C C . ASP A 1 102 ? 5.521 -13.264 -28.637 1.00 88.62 102 ASP A C 1
ATOM 805 O O . ASP A 1 102 ? 6.746 -13.157 -28.718 1.00 88.62 102 ASP A O 1
ATOM 809 N N . LYS A 1 103 ? 4.910 -13.684 -27.529 1.00 87.94 103 LYS A N 1
ATOM 810 C CA . LYS A 1 103 ? 5.566 -13.982 -26.255 1.00 87.94 103 LYS A CA 1
ATOM 811 C C . LYS A 1 103 ? 6.636 -15.066 -26.387 1.00 87.94 103 LYS A C 1
ATOM 813 O O . LYS A 1 103 ? 7.605 -15.035 -25.633 1.00 87.94 103 LYS A O 1
ATOM 818 N N . LYS A 1 104 ? 6.483 -15.999 -27.334 1.00 89.69 104 LYS A N 1
ATOM 819 C CA . LYS A 1 104 ? 7.484 -17.045 -27.599 1.00 89.69 104 LYS A CA 1
ATOM 820 C C . LYS A 1 104 ? 8.843 -16.467 -27.987 1.00 89.69 104 LYS A C 1
ATOM 822 O O . LYS A 1 104 ? 9.848 -16.959 -27.505 1.00 89.69 104 LYS A O 1
ATOM 827 N N . ARG A 1 105 ? 8.874 -15.348 -28.725 1.00 88.19 105 ARG A N 1
ATOM 828 C CA . ARG A 1 105 ? 10.126 -14.670 -29.114 1.00 88.19 105 ARG A CA 1
ATOM 829 C C . ARG A 1 105 ? 10.993 -14.291 -27.911 1.00 88.19 105 ARG A C 1
ATOM 831 O O . ARG A 1 105 ? 12.197 -14.173 -28.063 1.00 88.19 105 ARG A O 1
ATOM 838 N N . ALA A 1 106 ? 10.385 -14.076 -26.741 1.00 89.94 106 ALA A N 1
ATOM 839 C CA . ALA A 1 106 ? 11.069 -13.699 -25.507 1.00 89.94 106 ALA A CA 1
ATOM 840 C C . ALA A 1 106 ? 11.583 -14.894 -24.684 1.00 89.94 106 ALA A C 1
ATOM 842 O O . ALA A 1 106 ? 12.089 -14.683 -23.581 1.00 89.94 106 ALA A O 1
ATOM 843 N N . GLN A 1 107 ? 11.441 -16.134 -25.160 1.00 92.75 107 GLN A N 1
ATOM 844 C CA . GLN A 1 107 ? 12.121 -17.272 -24.542 1.00 92.75 107 GLN A CA 1
ATOM 845 C C . GLN A 1 107 ? 13.631 -17.113 -24.730 1.00 92.75 107 GLN A C 1
ATOM 847 O O . GLN A 1 107 ? 14.041 -16.814 -25.849 1.00 92.75 107 GLN A O 1
ATOM 852 N N . PRO A 1 108 ? 14.460 -17.307 -23.687 1.00 89.75 108 PRO A N 1
ATOM 853 C CA . PRO A 1 108 ? 15.910 -17.119 -23.784 1.00 89.75 108 PRO A CA 1
ATOM 854 C C . PRO A 1 108 ? 16.554 -17.877 -24.951 1.00 89.75 108 PRO A C 1
ATOM 856 O O . PRO A 1 108 ? 17.425 -17.328 -25.618 1.00 89.75 108 PRO A O 1
ATOM 859 N N . ASP A 1 109 ? 16.062 -19.084 -25.235 1.00 89.25 109 ASP A N 1
ATOM 860 C CA . ASP A 1 109 ? 16.558 -19.949 -26.311 1.00 89.25 109 ASP A CA 1
ATOM 861 C C . ASP A 1 109 ? 16.171 -19.453 -27.719 1.00 89.25 109 ASP A C 1
ATOM 863 O O . ASP A 1 109 ? 16.856 -19.750 -28.696 1.00 89.25 109 ASP A O 1
ATOM 867 N N . ASP A 1 110 ? 15.100 -18.659 -27.827 1.00 87.75 110 ASP A N 1
ATOM 868 C CA . ASP A 1 110 ? 14.569 -18.131 -29.091 1.00 87.75 110 ASP A CA 1
ATOM 869 C C . ASP A 1 110 ? 15.113 -16.723 -29.422 1.00 87.75 110 ASP A C 1
ATOM 871 O O . ASP A 1 110 ? 14.823 -16.167 -30.490 1.00 87.75 110 ASP A O 1
ATOM 875 N N . VAL A 1 111 ? 15.911 -16.116 -28.532 1.00 84.75 111 VAL A N 1
ATOM 876 C CA . VAL A 1 111 ? 16.491 -14.779 -28.745 1.00 84.75 111 VAL A CA 1
ATOM 877 C C . VAL A 1 111 ? 17.673 -14.859 -29.711 1.00 84.75 111 VAL A C 1
ATOM 879 O O . VAL A 1 111 ? 18.821 -15.029 -29.312 1.00 84.75 111 VAL A O 1
ATOM 882 N N . GLN A 1 112 ? 17.400 -14.697 -31.005 1.00 73.00 112 GLN A N 1
ATOM 883 C CA . GLN A 1 112 ? 18.430 -14.826 -32.046 1.00 73.00 112 GLN A CA 1
ATOM 884 C C . GLN A 1 112 ? 19.163 -13.520 -32.381 1.00 73.00 112 GLN A C 1
ATOM 886 O O . GLN A 1 112 ? 20.304 -13.554 -32.837 1.00 73.00 112 GLN A O 1
ATOM 891 N N . VAL A 1 113 ? 18.524 -12.360 -32.187 1.00 74.69 113 VAL A N 1
ATOM 892 C CA . VAL A 1 113 ? 19.058 -11.065 -32.644 1.00 74.69 113 VAL A CA 1
ATOM 893 C C . VAL A 1 113 ? 19.188 -10.095 -31.480 1.00 74.69 113 VAL A C 1
ATOM 895 O O . VAL A 1 113 ? 18.198 -9.716 -30.855 1.00 74.69 113 VAL A O 1
ATOM 898 N N . ILE A 1 114 ? 20.422 -9.649 -31.233 1.00 76.38 114 ILE A N 1
ATOM 899 C CA . ILE A 1 114 ? 20.724 -8.597 -30.263 1.00 76.38 114 ILE A CA 1
ATOM 900 C C . ILE A 1 114 ? 20.677 -7.250 -30.988 1.00 76.38 114 ILE A C 1
ATOM 902 O O . ILE A 1 114 ? 21.631 -6.836 -31.645 1.00 76.38 114 ILE A O 1
ATOM 906 N N . VAL A 1 115 ? 19.554 -6.551 -30.857 1.00 79.19 115 VAL A N 1
ATOM 907 C CA . VAL A 1 115 ? 19.443 -5.136 -31.218 1.00 79.19 115 VAL A CA 1
ATOM 908 C C . VAL A 1 115 ? 20.350 -4.316 -30.291 1.00 79.19 115 VAL A C 1
ATOM 910 O O . VAL A 1 115 ? 20.225 -4.437 -29.063 1.00 79.19 115 VAL A O 1
ATOM 913 N N . PRO A 1 116 ? 21.248 -3.478 -30.839 1.00 73.50 116 PRO A N 1
ATOM 914 C CA . PRO A 1 116 ? 22.058 -2.571 -30.041 1.00 73.50 116 PRO A CA 1
ATOM 915 C C . PRO A 1 116 ? 21.162 -1.535 -29.358 1.00 73.50 116 PRO A C 1
ATOM 917 O O . PRO A 1 116 ? 20.380 -0.847 -30.007 1.00 73.50 116 PRO A O 1
ATOM 920 N N . PHE A 1 117 ? 21.286 -1.424 -28.034 1.00 68.94 117 PHE A N 1
ATOM 921 C CA . PHE A 1 117 ? 20.465 -0.514 -27.231 1.00 68.94 117 PHE A CA 1
ATOM 922 C C . PHE A 1 117 ? 20.775 0.965 -27.508 1.00 68.94 117 PHE A C 1
ATOM 924 O O . PHE A 1 117 ? 19.864 1.782 -27.571 1.00 68.94 117 PHE A O 1
ATOM 931 N N . ILE A 1 118 ? 22.056 1.299 -27.701 1.00 70.56 118 ILE A N 1
ATOM 932 C CA . ILE A 1 118 ? 22.519 2.643 -28.062 1.00 70.56 118 ILE A CA 1
ATOM 933 C C . ILE A 1 118 ? 23.393 2.498 -29.309 1.00 70.56 118 ILE A C 1
ATOM 935 O O . ILE A 1 118 ? 24.458 1.870 -29.233 1.00 70.56 118 ILE A O 1
ATOM 939 N N . PRO A 1 119 ? 22.962 3.018 -30.466 1.00 72.88 119 PRO A N 1
ATOM 940 C CA . PRO A 1 119 ? 23.770 2.953 -31.667 1.00 72.88 119 PRO A CA 1
ATOM 941 C C . PRO A 1 119 ? 24.954 3.928 -31.527 1.00 72.88 119 PRO A C 1
ATOM 943 O O . PRO A 1 119 ? 24.843 4.991 -30.922 1.00 72.88 119 PRO A O 1
ATOM 946 N N . ARG A 1 120 ? 26.132 3.554 -32.040 1.00 75.25 120 ARG A N 1
ATOM 947 C CA . ARG A 1 120 ? 27.369 4.352 -31.873 1.00 75.25 120 ARG A CA 1
ATOM 948 C C . ARG A 1 120 ? 27.478 5.543 -32.836 1.00 75.25 120 ARG A C 1
ATOM 950 O O . ARG A 1 120 ? 28.505 6.211 -32.866 1.00 75.25 120 ARG A O 1
ATOM 957 N N . ASN A 1 121 ? 26.446 5.805 -33.629 1.00 79.75 121 ASN A N 1
ATOM 958 C CA . ASN A 1 121 ? 26.375 6.903 -34.588 1.00 79.75 121 ASN A CA 1
ATOM 959 C C . ASN A 1 121 ? 25.797 8.170 -33.931 1.00 79.75 121 ASN A C 1
ATOM 961 O O . ASN A 1 121 ? 24.720 8.634 -34.299 1.00 79.75 121 ASN A O 1
ATOM 965 N N . ALA A 1 122 ? 26.511 8.720 -32.949 1.00 78.06 122 ALA A N 1
ATOM 966 C CA . ALA A 1 122 ? 26.142 10.003 -32.356 1.00 78.06 122 ALA A CA 1
ATOM 967 C C . ALA A 1 122 ? 26.371 11.144 -33.359 1.00 78.06 122 ALA A C 1
ATOM 969 O O . ALA A 1 122 ? 27.356 11.132 -34.106 1.00 78.06 122 ALA A O 1
ATOM 970 N N . LYS A 1 123 ? 25.479 12.137 -33.371 1.00 84.94 123 LYS A N 1
ATOM 971 C CA . LYS A 1 123 ? 25.687 13.355 -34.168 1.00 84.94 123 LYS A CA 1
ATOM 972 C C . LYS A 1 123 ? 26.567 14.328 -33.385 1.00 84.94 123 LYS A C 1
ATOM 974 O O . LYS A 1 123 ? 26.389 14.513 -32.182 1.00 84.94 123 LYS A O 1
ATOM 979 N N . GLU A 1 124 ? 27.506 14.979 -34.062 1.00 89.44 124 GLU A N 1
ATOM 980 C CA . GLU A 1 124 ? 28.311 16.032 -33.440 1.00 89.44 124 GLU A CA 1
ATOM 981 C C . GLU A 1 124 ? 27.396 17.151 -32.904 1.00 89.44 124 GLU A C 1
ATOM 983 O O . GLU A 1 124 ? 26.455 17.574 -33.575 1.00 89.44 124 GLU A O 1
ATOM 988 N N . GLY A 1 125 ? 27.618 17.578 -31.656 1.00 90.69 125 GLY A N 1
ATOM 989 C CA . GLY A 1 125 ? 26.790 18.584 -30.972 1.00 90.69 125 GLY A CA 1
ATOM 990 C C . GLY A 1 125 ? 25.476 18.076 -30.352 1.00 90.69 125 GLY A C 1
ATOM 991 O O . GLY A 1 125 ? 24.812 18.833 -29.641 1.00 90.69 125 GLY A O 1
ATOM 992 N N . GLU A 1 126 ? 25.108 16.803 -30.540 1.00 88.44 126 GLU A N 1
ATOM 993 C CA . GLU A 1 126 ? 23.869 16.221 -29.993 1.00 88.44 126 GLU A CA 1
ATOM 994 C C . GLU A 1 126 ? 23.812 16.289 -28.461 1.00 88.44 126 GLU A C 1
ATOM 996 O O . GLU A 1 126 ? 22.794 16.685 -27.895 1.00 88.44 126 GLU A O 1
ATOM 1001 N N . ALA A 1 127 ? 24.924 15.990 -27.783 1.00 87.25 127 ALA A N 1
ATOM 1002 C CA . ALA A 1 127 ? 25.006 16.043 -26.323 1.00 87.25 127 ALA A CA 1
ATOM 1003 C C . ALA A 1 127 ? 24.733 17.453 -25.771 1.00 87.25 127 ALA A C 1
ATOM 1005 O O . ALA A 1 127 ? 23.982 17.607 -24.809 1.00 87.25 127 ALA A O 1
ATOM 1006 N N . SER A 1 128 ? 25.296 18.489 -26.402 1.00 92.31 128 SER A N 1
ATOM 1007 C CA . SER A 1 128 ? 25.063 19.886 -26.021 1.00 92.31 128 SER A CA 1
ATOM 1008 C C . SER A 1 128 ? 23.606 20.291 -26.237 1.00 92.31 128 SER A C 1
ATOM 1010 O O . SER A 1 128 ? 23.022 20.941 -25.374 1.00 92.31 128 SER A O 1
ATOM 1012 N N . SER A 1 129 ? 22.996 19.863 -27.349 1.00 91.00 129 SER A N 1
ATOM 1013 C CA . SER A 1 129 ? 21.580 20.125 -27.625 1.00 91.00 129 SER A CA 1
ATOM 1014 C C . SER A 1 129 ? 20.661 19.457 -26.602 1.00 91.00 129 SER A C 1
ATOM 1016 O O . SER A 1 129 ? 19.758 20.107 -26.081 1.00 91.00 129 SER A O 1
ATOM 1018 N N . LEU A 1 130 ? 20.911 18.187 -26.269 1.00 88.75 130 LEU A N 1
ATOM 1019 C CA . LEU A 1 130 ? 20.146 17.462 -25.252 1.00 88.75 130 LEU A CA 1
ATOM 1020 C C . LEU A 1 130 ? 20.278 18.117 -23.874 1.00 88.75 130 LEU A C 1
ATOM 1022 O O . LEU A 1 130 ? 19.294 18.206 -23.144 1.00 88.75 130 LEU A O 1
ATOM 1026 N N . PHE A 1 131 ? 21.472 18.604 -23.528 1.00 90.62 131 PHE A N 1
ATOM 1027 C CA . PHE A 1 131 ? 21.702 19.298 -22.264 1.00 90.62 131 PHE A CA 1
ATOM 1028 C C . PHE A 1 131 ? 20.944 20.629 -22.190 1.00 90.62 131 PHE A C 1
ATOM 1030 O O . PHE A 1 131 ? 20.294 20.898 -21.183 1.00 90.62 131 PHE A O 1
ATOM 1037 N N . LEU A 1 132 ? 20.966 21.426 -23.265 1.00 91.44 132 LEU A N 1
ATOM 1038 C CA . LEU A 1 132 ? 20.185 22.664 -23.359 1.00 91.44 132 LEU A CA 1
ATOM 1039 C C . LEU A 1 132 ? 18.681 22.385 -23.254 1.00 91.44 132 LEU A C 1
ATOM 1041 O O . LEU A 1 132 ? 18.005 23.002 -22.442 1.00 91.44 132 LEU A O 1
ATOM 1045 N N . GLN A 1 133 ? 18.174 21.387 -23.985 1.00 88.69 133 GLN A N 1
ATOM 1046 C CA . GLN A 1 133 ? 16.768 20.979 -23.898 1.00 88.69 133 GLN A CA 1
ATOM 1047 C C . GLN A 1 133 ? 16.381 20.537 -22.484 1.00 88.69 133 GLN A C 1
ATOM 1049 O O . GLN A 1 133 ? 15.307 20.889 -22.010 1.00 88.69 133 GLN A O 1
ATOM 1054 N N . ALA A 1 134 ? 17.239 19.773 -21.803 1.00 86.88 134 ALA A N 1
ATOM 1055 C CA . ALA A 1 134 ? 16.993 19.340 -20.431 1.00 86.88 134 ALA A CA 1
ATOM 1056 C C . ALA A 1 134 ? 17.008 20.511 -19.437 1.00 86.88 134 ALA A C 1
ATOM 1058 O O . ALA A 1 134 ? 16.249 20.489 -18.471 1.00 86.88 134 ALA A O 1
ATOM 1059 N N . PHE A 1 135 ? 17.852 21.517 -19.675 1.00 87.31 135 PHE A N 1
ATOM 1060 C CA . PHE A 1 135 ? 17.918 22.730 -18.863 1.00 87.31 135 PHE A CA 1
ATOM 1061 C C . PHE A 1 135 ? 16.685 23.622 -19.062 1.00 87.31 135 PHE A C 1
ATOM 1063 O O . PHE A 1 135 ? 16.109 24.100 -18.087 1.00 87.31 135 PHE A O 1
ATOM 1070 N N . ASP A 1 136 ? 16.243 23.779 -20.310 1.00 87.69 136 ASP A N 1
ATOM 1071 C CA . ASP A 1 136 ? 15.061 24.567 -20.675 1.00 87.69 136 ASP A CA 1
ATOM 1072 C C . ASP A 1 136 ? 13.743 23.844 -20.342 1.00 87.69 136 ASP A C 1
ATOM 1074 O O . ASP A 1 136 ? 12.673 24.463 -20.291 1.00 87.69 136 ASP A O 1
ATOM 1078 N N . TYR A 1 137 ? 13.793 22.527 -20.104 1.00 85.56 137 TYR A N 1
ATOM 1079 C CA . TYR A 1 137 ? 12.620 21.724 -19.786 1.00 85.56 137 TYR A CA 1
ATOM 1080 C C . TYR A 1 137 ? 12.030 22.126 -18.432 1.00 85.56 137 TYR A C 1
ATOM 1082 O O . TYR A 1 137 ? 12.430 21.669 -17.360 1.00 85.56 137 TYR A O 1
ATOM 1090 N N . THR A 1 138 ? 10.997 22.959 -18.493 1.00 81.88 138 THR A N 1
ATOM 1091 C CA . THR A 1 138 ? 10.188 23.295 -17.328 1.00 81.88 138 THR A CA 1
ATOM 1092 C C . THR A 1 138 ? 9.232 22.141 -17.060 1.00 81.88 138 THR A C 1
ATOM 1094 O O . THR A 1 138 ? 8.382 21.821 -17.894 1.00 81.88 138 THR A O 1
ATOM 1097 N N . LEU A 1 139 ? 9.357 21.509 -15.889 1.00 75.31 139 LEU A N 1
ATOM 1098 C CA . LEU A 1 139 ? 8.401 20.491 -15.463 1.00 75.31 139 LEU A CA 1
ATOM 1099 C C . LEU A 1 139 ? 6.996 21.104 -15.497 1.00 75.31 139 LEU A C 1
ATOM 1101 O O . LEU A 1 139 ? 6.792 22.143 -14.859 1.00 75.31 139 LEU A O 1
ATOM 1105 N N . PRO A 1 140 ? 6.024 20.489 -16.198 1.00 72.62 140 PRO A N 1
ATOM 1106 C CA . PRO A 1 140 ? 4.649 20.946 -16.105 1.00 72.62 140 PRO A CA 1
ATOM 1107 C C . PRO A 1 140 ? 4.281 20.940 -14.625 1.00 72.62 140 PRO A C 1
ATOM 1109 O O . PRO A 1 140 ? 4.470 19.924 -13.942 1.00 72.62 140 PRO A O 1
ATOM 1112 N N . GLN A 1 141 ? 3.818 22.082 -14.111 1.00 65.31 141 GLN A N 1
ATOM 1113 C CA . GLN A 1 141 ? 3.328 22.121 -12.744 1.00 65.31 141 GLN A CA 1
ATOM 1114 C C . GLN A 1 141 ? 2.213 21.091 -12.659 1.00 65.31 141 GLN A C 1
ATOM 1116 O O . GLN A 1 141 ? 1.221 21.166 -13.384 1.00 65.31 141 GLN A O 1
ATOM 1121 N N . LYS A 1 142 ? 2.422 20.063 -11.833 1.00 60.66 142 LYS A N 1
ATOM 1122 C CA . LYS A 1 142 ? 1.350 19.130 -11.525 1.00 60.66 142 LYS A CA 1
ATOM 1123 C C . LYS A 1 142 ? 0.240 19.977 -10.938 1.00 60.66 142 LYS A C 1
ATOM 1125 O O . LYS A 1 142 ? 0.443 20.560 -9.880 1.00 60.66 142 LYS A O 1
ATOM 1130 N N . GLU A 1 143 ? -0.905 20.017 -11.611 1.00 56.09 143 GLU A N 1
ATOM 1131 C CA . GLU A 1 143 ? -2.139 20.439 -10.970 1.00 56.09 143 GLU A CA 1
ATOM 1132 C C . GLU A 1 143 ? -2.254 19.614 -9.689 1.00 56.09 143 GLU A C 1
ATOM 1134 O O . GLU A 1 143 ? -2.407 18.383 -9.727 1.00 56.09 143 GLU A O 1
ATOM 1139 N N . GLU A 1 144 ? -2.064 20.270 -8.545 1.00 55.69 144 GLU A N 1
ATOM 1140 C CA . GLU A 1 144 ? -2.339 19.658 -7.263 1.00 55.69 144 GLU A CA 1
ATOM 1141 C C . GLU A 1 144 ? -3.833 19.381 -7.261 1.00 55.69 144 GLU A C 1
ATOM 1143 O O . GLU A 1 144 ? -4.652 20.273 -7.064 1.00 55.69 144 GLU A O 1
ATOM 1148 N N . LYS A 1 145 ? -4.203 18.130 -7.551 1.00 55.72 145 LYS A N 1
ATOM 1149 C CA . LYS A 1 145 ? -5.571 17.681 -7.342 1.00 55.72 145 LYS A CA 1
ATOM 1150 C C . LYS A 1 145 ? -5.870 17.922 -5.870 1.00 55.72 145 LYS A C 1
ATOM 1152 O O . LYS A 1 145 ? -5.330 17.228 -5.008 1.00 55.72 145 LYS A O 1
ATOM 1157 N N . THR A 1 146 ? -6.700 18.918 -5.592 1.00 49.88 146 THR A N 1
ATOM 1158 C CA . THR A 1 146 ? -7.251 19.146 -4.265 1.00 49.88 146 THR A CA 1
ATOM 1159 C C . THR A 1 146 ? -8.169 17.969 -3.982 1.00 49.88 146 THR A C 1
ATOM 1161 O O . THR A 1 146 ? -9.265 17.871 -4.529 1.00 49.88 146 THR A O 1
ATOM 1164 N N . PHE A 1 147 ? -7.673 17.004 -3.216 1.00 60.06 147 PHE A N 1
ATOM 1165 C CA . PHE A 1 147 ? -8.511 15.935 -2.702 1.00 60.06 147 PHE A CA 1
ATOM 1166 C C . PHE A 1 147 ? -9.346 16.504 -1.561 1.00 60.06 147 PHE A C 1
ATOM 1168 O O . PHE A 1 147 ? -8.800 17.190 -0.695 1.00 60.06 147 PHE A O 1
ATOM 1175 N N . ASP A 1 148 ? -10.644 16.207 -1.565 1.00 65.00 148 ASP A N 1
ATOM 1176 C CA . ASP A 1 148 ? -11.524 16.565 -0.459 1.00 65.00 148 ASP A CA 1
ATOM 1177 C C . ASP A 1 148 ? -10.961 16.003 0.851 1.00 65.00 148 ASP A C 1
ATOM 1179 O O . ASP A 1 148 ? -10.539 14.840 0.925 1.00 65.00 148 ASP A O 1
ATOM 1183 N N . ASP A 1 149 ? -10.945 16.838 1.890 1.00 72.88 149 ASP A N 1
ATOM 1184 C CA . ASP A 1 149 ? -10.536 16.401 3.217 1.00 72.88 149 ASP A CA 1
ATOM 1185 C C . ASP A 1 149 ? -11.488 15.292 3.700 1.00 72.88 149 ASP A C 1
ATOM 1187 O O . ASP A 1 149 ? -12.710 15.349 3.551 1.00 72.88 149 ASP A O 1
ATOM 1191 N N . ILE A 1 150 ? -10.914 14.235 4.273 1.00 81.19 150 ILE A N 1
ATOM 1192 C CA . ILE A 1 150 ? -11.687 13.090 4.753 1.00 81.19 150 ILE A CA 1
ATOM 1193 C C . ILE A 1 150 ? -12.543 13.537 5.937 1.00 81.19 150 ILE A C 1
ATOM 1195 O O . ILE A 1 150 ? -12.021 14.015 6.942 1.00 81.19 150 ILE A O 1
ATOM 1199 N N . GLU A 1 151 ? -13.851 13.289 5.870 1.00 83.81 151 GLU A N 1
ATOM 1200 C CA . GLU A 1 151 ? -14.735 13.454 7.025 1.00 83.81 151 GLU A CA 1
ATOM 1201 C C . GLU A 1 151 ? -14.405 12.415 8.104 1.00 83.81 151 GLU A C 1
ATOM 1203 O O . GLU A 1 151 ? -14.727 11.224 7.968 1.00 83.81 151 GLU A O 1
ATOM 1208 N N . ILE A 1 152 ? -13.790 12.861 9.195 1.00 88.06 152 ILE A N 1
ATOM 1209 C CA . ILE A 1 152 ? -13.443 12.010 10.333 1.00 88.06 152 ILE A CA 1
ATOM 1210 C C . ILE A 1 152 ? -14.500 12.195 11.426 1.00 88.06 152 ILE A C 1
ATOM 1212 O O . ILE A 1 152 ? -14.794 13.330 11.799 1.00 88.06 152 ILE A O 1
ATOM 1216 N N . PRO A 1 153 ? -15.084 11.105 11.952 1.00 88.56 153 PRO A N 1
ATOM 1217 C CA . PRO A 1 153 ? -15.981 11.186 13.100 1.00 88.56 153 PRO A CA 1
ATOM 1218 C C . PRO A 1 153 ? -15.292 11.828 14.311 1.00 88.56 153 PRO A C 1
ATOM 1220 O O . PRO A 1 153 ? -14.148 11.500 14.614 1.00 88.56 153 PRO A O 1
ATOM 1223 N N . THR A 1 154 ? -16.005 12.684 15.045 1.00 87.19 154 THR A N 1
ATOM 1224 C CA . THR A 1 154 ? -15.516 13.284 16.301 1.00 87.19 154 THR A CA 1
ATOM 1225 C C . THR A 1 154 ? -15.320 12.251 17.408 1.00 87.19 154 THR A C 1
ATOM 1227 O O . THR A 1 154 ? -14.446 12.407 18.255 1.00 87.19 154 THR A O 1
ATOM 1230 N N . THR A 1 155 ? -16.122 11.186 17.401 1.00 91.19 155 THR A N 1
ATOM 1231 C CA . THR A 1 155 ? -16.009 10.065 18.335 1.00 91.19 155 THR A CA 1
ATOM 1232 C C . THR A 1 155 ? -15.517 8.823 17.606 1.00 91.19 155 THR A C 1
ATOM 1234 O O . THR A 1 155 ? -16.070 8.443 16.570 1.00 91.19 155 THR A O 1
ATOM 1237 N N . ALA A 1 156 ? -14.507 8.168 18.180 1.00 94.81 156 ALA A N 1
ATOM 1238 C CA . ALA A 1 156 ? -13.961 6.915 17.683 1.00 94.81 156 ALA A CA 1
ATOM 1239 C C . ALA A 1 156 ? -15.057 5.851 17.530 1.00 94.81 156 ALA A C 1
ATOM 1241 O O . ALA A 1 156 ? -15.780 5.539 18.479 1.00 94.81 156 ALA A O 1
ATOM 1242 N N . ILE A 1 157 ? -15.174 5.267 16.335 1.00 95.12 157 ILE A N 1
ATOM 1243 C CA . ILE A 1 157 ? -16.138 4.190 16.098 1.00 95.12 157 ILE A CA 1
ATOM 1244 C C . ILE A 1 157 ? -15.643 2.903 16.787 1.00 95.12 157 ILE A C 1
ATOM 1246 O O . ILE A 1 157 ? -14.519 2.476 16.505 1.00 95.12 157 ILE A O 1
ATOM 1250 N N . PRO A 1 158 ? -16.464 2.242 17.628 1.00 95.00 158 PRO A N 1
ATOM 1251 C CA . PRO A 1 158 ? -16.078 0.997 18.291 1.00 95.00 158 PRO A CA 1
ATOM 1252 C C . PRO A 1 158 ? -15.855 -0.182 17.331 1.00 95.00 158 PRO A C 1
ATOM 1254 O O . PRO A 1 158 ? -16.537 -0.319 16.310 1.00 95.00 158 PRO A O 1
ATOM 1257 N N . GLU A 1 159 ? -14.973 -1.102 17.728 1.00 94.62 159 GLU A N 1
ATOM 1258 C CA . GLU A 1 159 ? -14.557 -2.276 16.940 1.00 94.62 159 GLU A CA 1
ATOM 1259 C C . GLU A 1 159 ? -15.716 -3.201 16.531 1.00 94.62 159 GLU A C 1
ATOM 1261 O O . GLU A 1 159 ? -15.688 -3.826 15.466 1.00 94.62 159 GLU A O 1
ATOM 1266 N N . GLN A 1 160 ? -16.801 -3.236 17.311 1.00 94.50 160 GLN A N 1
ATOM 1267 C CA . GLN A 1 160 ? -17.994 -4.025 16.984 1.00 94.50 160 GLN A CA 1
ATOM 1268 C C . GLN A 1 160 ? -18.589 -3.674 15.609 1.00 94.50 160 GLN A C 1
ATOM 1270 O O . GLN A 1 160 ? -19.131 -4.551 14.928 1.00 94.50 160 GLN A O 1
ATOM 1275 N N . PHE A 1 161 ? -18.423 -2.427 15.155 1.00 95.06 161 PHE A N 1
ATOM 1276 C CA . PHE A 1 161 ? -18.927 -1.956 13.865 1.00 95.06 161 PHE A CA 1
ATOM 1277 C C . PHE A 1 161 ? -17.945 -2.150 12.708 1.00 95.06 161 PHE A C 1
ATOM 1279 O O . PHE A 1 161 ? -18.307 -1.880 11.557 1.00 95.06 161 PHE A O 1
ATOM 1286 N N . PHE A 1 162 ? -16.729 -2.630 12.976 1.00 95.50 162 PHE A N 1
ATOM 1287 C CA . PHE A 1 162 ? -15.735 -2.846 11.933 1.00 95.50 162 PHE A CA 1
ATOM 1288 C C . PHE A 1 162 ? -16.196 -3.928 10.948 1.00 95.50 162 PHE A C 1
ATOM 1290 O O . PHE A 1 162 ? -16.886 -4.886 11.330 1.00 95.50 162 PHE A O 1
ATOM 1297 N N . PRO A 1 163 ? -15.840 -3.790 9.663 1.00 94.25 163 PRO A N 1
ATOM 1298 C CA . PRO A 1 163 ? -16.161 -4.780 8.657 1.00 94.25 163 PRO A CA 1
ATOM 1299 C C . PRO A 1 163 ? -15.337 -6.049 8.881 1.00 94.25 163 PRO A C 1
ATOM 1301 O O . PRO A 1 163 ? -14.265 -6.026 9.486 1.00 94.25 163 PRO A O 1
ATOM 1304 N N . GLU A 1 164 ? -15.833 -7.159 8.344 1.00 93.50 164 GLU A N 1
ATOM 1305 C CA . GLU A 1 164 ? -15.238 -8.491 8.492 1.00 93.50 164 GLU A CA 1
ATOM 1306 C C . GLU A 1 164 ? -13.745 -8.530 8.127 1.00 93.50 164 GLU A C 1
ATOM 1308 O O . GLU A 1 164 ? -12.953 -9.166 8.806 1.00 93.50 164 GLU A O 1
ATOM 1313 N N . CYS A 1 165 ? -13.342 -7.797 7.093 1.00 93.81 165 CYS A N 1
ATOM 1314 C CA . CYS A 1 165 ? -11.977 -7.752 6.592 1.00 93.81 165 CYS A CA 1
ATOM 1315 C C . CYS A 1 165 ? -11.008 -7.115 7.583 1.00 93.81 165 CYS A C 1
ATOM 1317 O O . CYS A 1 165 ? -9.897 -7.608 7.756 1.00 93.81 165 CYS A O 1
ATOM 1319 N N . ILE A 1 166 ? -11.438 -6.060 8.278 1.00 96.19 166 ILE A N 1
ATOM 1320 C CA . ILE A 1 166 ? -10.640 -5.467 9.352 1.00 96.19 166 ILE A CA 1
ATOM 1321 C C . ILE A 1 166 ? -10.638 -6.400 10.560 1.00 96.19 166 ILE A C 1
ATOM 1323 O O . ILE A 1 166 ? -9.570 -6.682 11.078 1.00 96.19 166 ILE A O 1
ATOM 1327 N N . LYS A 1 167 ? -11.789 -6.975 10.935 1.00 95.31 167 LYS A N 1
ATOM 1328 C CA . LYS A 1 167 ? -11.879 -7.937 12.048 1.00 95.31 167 LYS A CA 1
ATOM 1329 C C . LYS A 1 167 ? -10.974 -9.161 11.856 1.00 95.31 167 LYS A C 1
ATOM 1331 O O . LYS A 1 167 ? -10.347 -9.597 12.813 1.00 95.31 167 LYS A O 1
ATOM 1336 N N . LYS A 1 168 ? -10.867 -9.684 10.630 1.00 94.88 168 LYS A N 1
ATOM 1337 C CA . LYS A 1 168 ? -9.927 -10.761 10.275 1.00 94.88 168 LYS A CA 1
ATOM 1338 C C . LYS A 1 168 ? -8.479 -10.331 10.492 1.00 94.88 168 LYS A C 1
ATOM 1340 O O . LYS A 1 168 ? -7.717 -11.071 11.093 1.00 94.88 168 LYS A O 1
ATOM 1345 N N . ILE A 1 169 ? -8.110 -9.121 10.062 1.00 95.56 169 ILE A N 1
ATOM 1346 C CA . ILE A 1 169 ? -6.773 -8.572 10.334 1.00 95.56 169 ILE A CA 1
ATOM 1347 C C . ILE A 1 169 ? -6.549 -8.448 11.850 1.00 95.56 169 ILE A C 1
ATOM 1349 O O . ILE A 1 169 ? -5.493 -8.839 12.339 1.00 95.56 169 ILE A O 1
ATOM 1353 N N . SER A 1 170 ? -7.540 -7.963 12.602 1.00 94.94 170 SER A N 1
ATOM 1354 C CA . SER A 1 170 ? -7.484 -7.739 14.056 1.00 94.94 170 SER A CA 1
ATOM 1355 C C . SER A 1 170 ? -7.238 -8.998 14.897 1.00 94.94 170 SER A C 1
ATOM 1357 O O . SER A 1 170 ? -6.822 -8.889 16.055 1.00 94.94 170 SER A O 1
ATOM 1359 N N . GLN A 1 171 ? -7.474 -10.185 14.334 1.00 93.88 171 GLN A N 1
ATOM 1360 C CA . GLN A 1 171 ? -7.192 -11.475 14.975 1.00 93.88 171 GLN A CA 1
ATOM 1361 C C . GLN A 1 171 ? -5.699 -11.840 14.964 1.00 93.88 171 GLN A C 1
ATOM 1363 O O . GLN A 1 171 ? -5.300 -12.757 15.674 1.00 93.88 171 GLN A O 1
ATOM 1368 N N . GLY A 1 172 ? -4.878 -11.096 14.220 1.00 93.00 172 GLY A N 1
ATOM 1369 C CA . GLY A 1 172 ? -3.468 -11.398 14.000 1.00 93.00 172 GLY A CA 1
ATOM 1370 C C . GLY A 1 172 ? -3.239 -12.062 12.643 1.00 93.00 172 GLY A C 1
ATOM 1371 O O . GLY A 1 172 ? -4.171 -12.519 11.981 1.00 93.00 172 GLY A O 1
ATOM 1372 N N . MET A 1 173 ? -1.989 -12.057 12.184 1.00 91.69 173 MET A N 1
ATOM 1373 C CA . MET A 1 173 ? -1.609 -12.507 10.846 1.00 91.69 173 MET A CA 1
ATOM 1374 C C . MET A 1 173 ? -0.264 -13.233 10.853 1.00 91.69 173 MET A C 1
ATOM 1376 O O . MET A 1 173 ? 0.702 -12.760 11.453 1.00 91.69 173 MET A O 1
ATOM 1380 N N . ALA A 1 174 ? -0.196 -14.355 10.132 1.00 88.75 174 ALA A N 1
ATOM 1381 C CA . ALA A 1 174 ? 1.049 -15.094 9.924 1.00 88.75 174 ALA A CA 1
ATOM 1382 C C . ALA A 1 174 ? 1.986 -14.352 8.952 1.00 88.75 174 ALA A C 1
ATOM 1384 O O . ALA A 1 174 ? 3.136 -14.070 9.284 1.00 88.75 174 ALA A O 1
ATOM 1385 N N . ASP A 1 175 ? 1.465 -13.961 7.785 1.00 89.25 175 ASP A N 1
ATOM 1386 C CA . ASP A 1 175 ? 2.184 -13.205 6.754 1.00 89.25 175 ASP A CA 1
ATOM 1387 C C . ASP A 1 175 ? 1.506 -11.850 6.479 1.00 89.25 175 ASP A C 1
ATOM 1389 O O . ASP A 1 175 ? 0.333 -11.654 6.782 1.00 89.25 175 ASP A O 1
ATOM 1393 N N . GLY A 1 176 ? 2.240 -10.878 5.931 1.00 91.69 176 GLY A N 1
ATOM 1394 C CA . GLY A 1 176 ? 1.694 -9.585 5.513 1.00 91.69 176 GLY A CA 1
ATOM 1395 C C . GLY A 1 176 ? 1.530 -8.545 6.627 1.00 91.69 176 GLY A C 1
ATOM 1396 O O . GLY A 1 176 ? 0.942 -7.489 6.389 1.00 91.69 176 GLY A O 1
ATOM 1397 N N . LYS A 1 177 ? 2.112 -8.781 7.810 1.00 94.12 177 LYS A N 1
ATOM 1398 C CA . LYS A 1 177 ? 2.031 -7.916 9.007 1.00 94.12 177 LYS A CA 1
ATOM 1399 C C . LYS A 1 177 ? 2.328 -6.433 8.721 1.00 94.12 177 LYS A C 1
ATOM 1401 O O . LYS A 1 177 ? 1.619 -5.555 9.193 1.00 94.12 177 LYS A O 1
ATOM 1406 N N . LYS A 1 178 ? 3.326 -6.128 7.883 1.00 94.00 178 LYS A N 1
ATOM 1407 C CA . LYS A 1 178 ? 3.666 -4.743 7.486 1.00 94.00 178 LYS A CA 1
ATOM 1408 C C . LYS A 1 178 ? 2.537 -4.052 6.705 1.00 94.00 178 LYS A C 1
ATOM 1410 O O . LYS A 1 178 ? 2.226 -2.891 6.958 1.00 94.00 178 LYS A O 1
ATOM 1415 N N . ARG A 1 179 ? 1.892 -4.781 5.784 1.00 93.75 179 ARG A N 1
ATOM 1416 C CA . ARG A 1 179 ? 0.717 -4.293 5.041 1.00 93.75 179 ARG A CA 1
ATOM 1417 C C . ARG A 1 179 ? -0.477 -4.127 5.977 1.00 93.75 179 ARG A C 1
ATOM 1419 O O . ARG A 1 179 ? -1.181 -3.130 5.877 1.00 93.75 179 ARG A O 1
ATOM 1426 N N . ALA A 1 180 ? -0.663 -5.052 6.916 1.00 95.69 180 ALA A N 1
ATOM 1427 C CA . ALA A 1 180 ? -1.705 -4.964 7.932 1.00 95.69 180 ALA A CA 1
ATOM 1428 C C . ALA A 1 180 ? -1.553 -3.722 8.824 1.00 95.69 180 ALA A C 1
ATOM 1430 O O . ALA A 1 180 ? -2.523 -2.990 8.993 1.00 95.69 180 ALA A O 1
ATOM 1431 N N . VAL A 1 181 ? -0.340 -3.418 9.301 1.00 96.31 181 VAL A N 1
ATOM 1432 C CA . VAL A 1 181 ? -0.047 -2.184 10.059 1.00 96.31 181 VAL A CA 1
ATOM 1433 C C . VAL A 1 181 ? -0.453 -0.947 9.261 1.00 96.31 181 VAL A C 1
ATOM 1435 O O . VAL A 1 181 ? -1.158 -0.084 9.778 1.00 96.31 181 VAL A O 1
ATOM 1438 N N . PHE A 1 182 ? -0.078 -0.881 7.981 1.00 95.12 182 PHE A N 1
ATOM 1439 C CA . PHE A 1 182 ? -0.471 0.225 7.108 1.00 95.12 182 PHE A CA 1
ATOM 1440 C C . PHE A 1 182 ? -1.998 0.350 6.961 1.00 95.12 182 PHE A C 1
ATOM 1442 O O . PHE A 1 182 ? -2.538 1.455 7.035 1.00 95.12 182 PHE A O 1
ATOM 1449 N N . ILE A 1 183 ? -2.707 -0.768 6.777 1.00 96.25 183 ILE A N 1
ATOM 1450 C CA . ILE A 1 183 ? -4.175 -0.789 6.680 1.00 96.25 183 ILE A CA 1
ATOM 1451 C C . ILE A 1 183 ? -4.805 -0.303 7.990 1.00 96.25 183 ILE A C 1
ATOM 1453 O O . ILE A 1 183 ? -5.660 0.579 7.954 1.00 96.25 183 ILE A O 1
ATOM 1457 N N . LEU A 1 184 ? -4.373 -0.846 9.131 1.00 96.88 184 LEU A N 1
ATOM 1458 C CA . LEU A 1 184 ? -4.924 -0.540 10.451 1.00 96.88 184 LEU A CA 1
ATOM 1459 C C . LEU A 1 184 ? -4.705 0.927 10.835 1.00 96.88 184 LEU A C 1
ATOM 1461 O O . LEU A 1 184 ? -5.663 1.575 11.248 1.00 96.88 184 LEU A O 1
ATOM 1465 N N . ILE A 1 185 ? -3.502 1.481 10.640 1.00 96.25 185 ILE A N 1
ATOM 1466 C CA . ILE A 1 185 ? -3.221 2.896 10.946 1.00 96.25 185 ILE A CA 1
ATOM 1467 C C . ILE A 1 185 ? -4.166 3.815 10.163 1.00 96.25 185 ILE A C 1
ATOM 1469 O O . ILE A 1 185 ? -4.811 4.688 10.745 1.00 96.25 185 ILE A O 1
ATOM 1473 N N . ASN A 1 186 ? -4.263 3.620 8.846 1.00 95.50 186 ASN A N 1
ATOM 1474 C CA . ASN A 1 186 ? -5.085 4.478 7.991 1.00 95.50 186 ASN A CA 1
ATOM 1475 C C . ASN A 1 186 ? -6.583 4.293 8.265 1.00 95.50 186 ASN A C 1
ATOM 1477 O O . ASN A 1 186 ? -7.333 5.270 8.326 1.00 95.50 186 ASN A O 1
ATOM 1481 N N . PHE A 1 187 ? -7.021 3.052 8.488 1.00 96.50 187 PHE A N 1
ATOM 1482 C CA . PHE A 1 187 ? -8.408 2.747 8.821 1.00 96.50 187 PHE A CA 1
ATOM 1483 C C . PHE A 1 187 ? -8.827 3.377 10.153 1.00 96.50 187 PHE A C 1
ATOM 1485 O O . PHE A 1 187 ? -9.804 4.121 10.170 1.00 96.50 187 PHE A O 1
ATOM 1492 N N . LEU A 1 188 ? -8.088 3.123 11.240 1.00 96.56 188 LEU A N 1
ATOM 1493 C CA . LEU A 1 188 ? -8.448 3.570 12.591 1.00 96.56 188 LEU A CA 1
ATOM 1494 C C . LEU A 1 188 ? -8.493 5.101 12.688 1.00 96.56 188 LEU A C 1
ATOM 1496 O O . LEU A 1 188 ? -9.467 5.662 13.193 1.00 96.56 188 LEU A O 1
ATOM 1500 N N . ARG A 1 189 ? -7.504 5.791 12.104 1.00 94.44 189 ARG A N 1
ATOM 1501 C CA . ARG A 1 189 ? -7.502 7.262 12.026 1.00 94.44 189 ARG A CA 1
ATOM 1502 C C . ARG A 1 189 ? -8.689 7.802 11.226 1.00 94.44 189 ARG A C 1
ATOM 1504 O O . ARG A 1 189 ? -9.279 8.805 11.611 1.00 94.44 189 ARG A O 1
ATOM 1511 N N . SER A 1 190 ? -9.080 7.119 10.147 1.00 94.25 190 SER A N 1
ATOM 1512 C CA . SER A 1 190 ? -10.248 7.498 9.335 1.00 94.25 190 SER A CA 1
ATOM 1513 C C . SER A 1 190 ? -11.591 7.272 10.047 1.00 94.25 190 SER A C 1
ATOM 1515 O O . SER A 1 190 ? -12.611 7.806 9.610 1.00 94.25 190 SER A O 1
ATOM 1517 N N . VAL A 1 191 ? -11.618 6.484 11.129 1.00 95.00 191 VAL A N 1
ATOM 1518 C CA . VAL A 1 191 ? -12.820 6.229 11.944 1.00 95.00 191 VAL A CA 1
ATOM 1519 C C . VAL A 1 191 ? -12.765 6.895 13.325 1.00 95.00 191 VAL A C 1
ATOM 1521 O O . VAL A 1 191 ? -13.524 6.513 14.216 1.00 95.00 191 VAL A O 1
ATOM 1524 N N . GLY A 1 192 ? -11.907 7.907 13.492 1.00 93.88 192 GLY A N 1
ATOM 1525 C CA . GLY A 1 192 ? -11.909 8.806 14.651 1.00 93.88 192 GLY A CA 1
ATOM 1526 C C . GLY A 1 192 ? -11.049 8.364 15.835 1.00 93.88 192 GLY A C 1
ATOM 1527 O O . GLY A 1 192 ? -11.198 8.924 16.915 1.00 93.88 192 GLY A O 1
ATOM 1528 N N . TRP A 1 193 ? -10.173 7.366 15.674 1.00 95.31 193 TRP A N 1
ATOM 1529 C CA . TRP A 1 193 ? -9.267 6.946 16.750 1.00 95.31 193 TRP A CA 1
ATOM 1530 C C . TRP A 1 193 ? -8.081 7.907 16.872 1.00 95.31 193 TRP A C 1
ATOM 1532 O O . TRP A 1 193 ? -7.462 8.267 15.862 1.00 95.31 193 TRP A O 1
ATOM 1542 N N . SER A 1 194 ? -7.743 8.292 18.106 1.00 92.81 194 SER A N 1
ATOM 1543 C CA . SER A 1 194 ? -6.585 9.147 18.386 1.00 92.81 194 SER A CA 1
ATOM 1544 C C . SER A 1 194 ? -5.267 8.411 18.097 1.00 92.81 194 SER A C 1
ATOM 1546 O O . SER A 1 194 ? -5.232 7.176 18.119 1.00 92.81 194 SER A O 1
ATOM 1548 N N . PRO A 1 195 ? -4.159 9.128 17.838 1.00 91.25 195 PRO A N 1
ATOM 1549 C CA . PRO A 1 195 ? -2.860 8.497 17.613 1.00 91.25 195 PRO A CA 1
ATOM 1550 C C . PRO A 1 195 ? -2.432 7.544 18.739 1.00 91.25 195 PRO A C 1
ATOM 1552 O O . PRO A 1 195 ? -1.844 6.502 18.460 1.00 91.25 195 PRO A O 1
ATOM 1555 N N . GLU A 1 196 ? -2.769 7.869 19.985 1.00 93.06 196 GLU A N 1
ATOM 1556 C CA . GLU A 1 196 ? -2.474 7.075 21.181 1.00 93.06 196 GLU A CA 1
ATOM 1557 C C . GLU A 1 196 ? -3.321 5.798 21.212 1.00 93.06 196 GLU A C 1
ATOM 1559 O O . GLU A 1 196 ? -2.801 4.712 21.463 1.00 93.06 196 GLU A O 1
ATOM 1564 N N . GLN A 1 197 ? -4.613 5.899 20.876 1.00 95.12 197 GLN A N 1
ATOM 1565 C CA . GLN A 1 197 ? -5.495 4.732 20.770 1.00 95.12 197 GLN A CA 1
ATOM 1566 C C . GLN A 1 197 ? -5.036 3.781 19.659 1.00 95.12 197 GLN A C 1
ATOM 1568 O O . GLN A 1 197 ? -5.074 2.563 19.828 1.00 95.12 197 GLN A O 1
ATOM 1573 N N . VAL A 1 198 ? -4.584 4.324 18.523 1.00 95.56 198 VAL A N 1
ATOM 1574 C CA . VAL A 1 198 ? -4.035 3.529 17.413 1.00 95.56 198 VAL A CA 1
ATOM 1575 C C . VAL A 1 198 ? -2.750 2.817 17.832 1.00 95.56 198 VAL A C 1
ATOM 1577 O O . VAL A 1 198 ? -2.579 1.636 17.536 1.00 95.56 198 VAL A O 1
ATOM 1580 N N . GLU A 1 199 ? -1.858 3.515 18.529 1.00 95.25 199 GLU A N 1
ATOM 1581 C CA . GLU A 1 199 ? -0.604 2.965 19.047 1.00 95.25 199 GLU A CA 1
ATOM 1582 C C . GLU A 1 199 ? -0.848 1.821 20.039 1.00 95.25 199 GLU A C 1
ATOM 1584 O O . GLU A 1 199 ? -0.275 0.736 19.889 1.00 95.25 199 GLU A O 1
ATOM 1589 N N . GLN A 1 200 ? -1.776 2.010 20.979 1.00 95.56 200 GLN A N 1
ATOM 1590 C CA . GLN A 1 200 ? -2.193 0.962 21.907 1.00 95.56 200 GLN A CA 1
ATOM 1591 C C . GLN A 1 200 ? -2.807 -0.235 21.166 1.00 95.56 200 GLN A C 1
ATOM 1593 O O . GLN A 1 200 ? -2.405 -1.377 21.395 1.00 95.56 200 GLN A O 1
ATOM 1598 N N . TYR A 1 201 ? -3.726 0.015 20.229 1.00 96.50 201 TYR A N 1
ATOM 1599 C CA . TYR A 1 201 ? -4.371 -1.039 19.443 1.00 96.50 201 TYR A CA 1
ATOM 1600 C C . TYR A 1 201 ? -3.359 -1.872 18.651 1.00 96.50 201 TYR A C 1
ATOM 1602 O O . TYR A 1 201 ? -3.432 -3.099 18.647 1.00 96.50 201 TYR A O 1
ATOM 1610 N N . LEU A 1 202 ? -2.394 -1.224 17.993 1.00 96.31 202 LEU A N 1
ATOM 1611 C CA . LEU A 1 202 ? -1.363 -1.910 17.213 1.00 96.31 202 LEU A CA 1
ATOM 1612 C C . LEU A 1 202 ? -0.402 -2.703 18.084 1.00 96.31 202 LEU A C 1
ATOM 1614 O O . LEU A 1 202 ? 0.029 -3.776 17.669 1.00 96.31 202 LEU A O 1
ATOM 1618 N N . THR A 1 203 ? -0.074 -2.195 19.268 1.00 94.69 203 THR A N 1
ATOM 1619 C CA . THR A 1 203 ? 0.790 -2.899 20.217 1.00 94.69 203 THR A CA 1
ATOM 1620 C C . THR A 1 203 ? 0.123 -4.191 20.681 1.00 94.69 203 THR A C 1
ATOM 1622 O O . THR A 1 203 ? 0.738 -5.256 20.615 1.00 94.69 203 THR A O 1
ATOM 1625 N N . GLU A 1 204 ? -1.159 -4.132 21.049 1.00 95.75 204 GLU A N 1
ATOM 1626 C CA . GLU A 1 204 ? -1.934 -5.318 21.432 1.00 95.75 204 GLU A CA 1
ATOM 1627 C C . GLU A 1 204 ? -2.172 -6.270 20.258 1.00 95.75 204 GLU A C 1
ATOM 1629 O O . GLU A 1 204 ? -2.041 -7.485 20.395 1.00 95.75 204 GLU A O 1
ATOM 1634 N N . TRP A 1 205 ? -2.466 -5.738 19.074 1.00 96.56 205 TRP A N 1
ATOM 1635 C CA . TRP A 1 205 ? -2.577 -6.538 17.858 1.00 96.56 205 TRP A CA 1
ATOM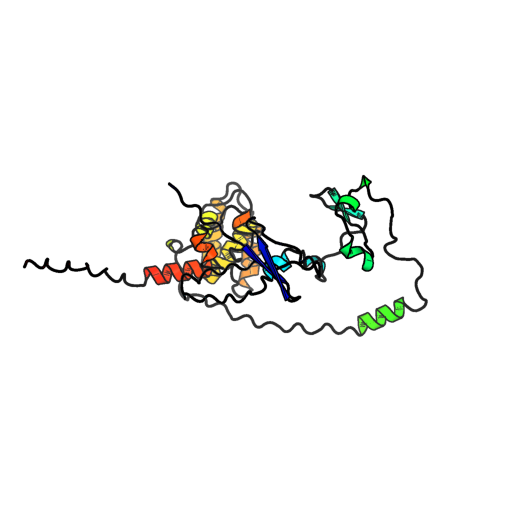 1636 C C . TRP A 1 205 ? -1.263 -7.256 17.521 1.00 96.56 205 TRP A C 1
ATOM 1638 O O . TRP A 1 205 ? -1.279 -8.434 17.169 1.00 96.56 205 TRP A O 1
ATOM 1648 N N . ASN A 1 206 ? -0.115 -6.591 17.677 1.00 96.19 206 ASN A N 1
ATOM 1649 C CA . ASN A 1 206 ? 1.182 -7.168 17.334 1.00 96.19 206 ASN A CA 1
ATOM 1650 C C . ASN A 1 206 ? 1.554 -8.359 18.229 1.00 96.19 206 ASN A C 1
ATOM 1652 O O . ASN A 1 206 ? 2.211 -9.283 17.753 1.00 96.19 206 ASN A O 1
ATOM 1656 N N . LYS A 1 207 ? 1.086 -8.371 19.486 1.00 95.00 207 LYS A N 1
ATOM 1657 C CA . LYS A 1 207 ? 1.245 -9.499 20.421 1.00 95.00 207 LYS A CA 1
ATOM 1658 C C . LYS A 1 207 ? 0.463 -10.748 20.003 1.00 95.00 207 LYS A C 1
ATOM 1660 O O . LYS A 1 207 ? 0.843 -11.847 20.385 1.00 95.00 207 LYS A O 1
ATOM 1665 N N . LYS A 1 208 ? -0.618 -10.596 19.227 1.00 94.12 208 LYS A N 1
ATOM 1666 C CA . LYS A 1 208 ? -1.432 -11.721 18.725 1.00 94.12 208 LYS A CA 1
ATOM 1667 C C . LYS A 1 208 ? -0.790 -12.435 17.532 1.00 94.12 208 LYS A C 1
ATOM 1669 O O . LYS A 1 208 ? -1.232 -13.516 17.158 1.00 94.12 208 LYS A O 1
ATOM 1674 N N . ASN A 1 209 ? 0.217 -11.829 16.904 1.00 92.69 209 ASN A N 1
ATOM 1675 C CA . ASN A 1 209 ? 0.895 -12.415 15.753 1.00 92.69 209 ASN A CA 1
ATOM 1676 C C . ASN A 1 209 ? 1.851 -13.528 16.203 1.00 92.69 209 ASN A C 1
ATOM 1678 O O . ASN A 1 209 ? 2.572 -13.358 17.182 1.00 92.69 209 ASN A O 1
ATOM 1682 N N . SER A 1 210 ? 1.911 -14.626 15.440 1.00 87.00 210 SER A N 1
ATOM 1683 C CA . SER A 1 210 ? 2.817 -15.758 15.710 1.00 87.00 210 SER A CA 1
ATOM 1684 C C . SER A 1 210 ? 4.283 -15.334 15.828 1.00 87.00 210 SER A C 1
ATOM 1686 O O . SER A 1 210 ? 5.032 -15.875 16.631 1.00 87.00 210 SER A O 1
ATOM 1688 N N . GLU A 1 211 ? 4.676 -14.328 15.050 1.00 91.25 211 GLU A N 1
ATOM 1689 C CA . GLU A 1 211 ? 5.957 -13.645 15.160 1.00 91.25 211 GLU A CA 1
ATOM 1690 C C . GLU A 1 211 ? 5.690 -12.127 15.160 1.00 91.25 211 GLU A C 1
ATOM 1692 O O . GLU A 1 211 ? 5.321 -11.562 14.122 1.00 91.25 211 GLU A O 1
ATOM 1697 N N . PRO A 1 212 ? 5.836 -11.435 16.298 1.00 92.81 212 PRO A N 1
ATOM 1698 C CA . PRO A 1 212 ? 5.605 -9.998 16.371 1.00 92.81 212 PRO A CA 1
ATOM 1699 C C . PRO A 1 212 ? 6.580 -9.201 15.496 1.00 92.81 212 PRO A C 1
ATOM 1701 O O . PRO A 1 212 ? 7.756 -9.535 15.351 1.00 92.81 212 PRO A O 1
ATOM 1704 N N . LEU A 1 213 ? 6.111 -8.091 14.925 1.00 94.19 213 LEU A N 1
ATOM 1705 C CA . LEU A 1 213 ? 6.996 -7.108 14.304 1.00 94.19 213 LEU A CA 1
ATOM 1706 C C . LEU A 1 213 ? 7.870 -6.438 15.370 1.00 94.19 213 LEU A C 1
ATOM 1708 O O . LEU A 1 213 ? 7.414 -6.184 16.484 1.00 94.19 213 LEU A O 1
ATOM 1712 N N . ARG A 1 214 ? 9.104 -6.084 14.995 1.00 93.44 214 ARG A N 1
ATOM 1713 C CA . ARG A 1 214 ? 10.005 -5.299 15.852 1.00 93.44 214 ARG A CA 1
ATOM 1714 C C . ARG A 1 214 ? 9.356 -3.964 16.217 1.00 93.44 214 ARG A C 1
ATOM 1716 O O . ARG A 1 214 ? 8.843 -3.271 15.340 1.00 93.44 214 ARG A O 1
ATOM 1723 N N . GLU A 1 215 ? 9.468 -3.571 17.478 1.00 90.94 215 GLU A N 1
ATOM 1724 C CA . GLU A 1 215 ? 8.879 -2.338 18.014 1.00 90.94 215 GLU A CA 1
ATOM 1725 C C . GLU A 1 215 ? 9.291 -1.086 17.224 1.00 90.94 215 GLU A C 1
ATOM 1727 O O . GLU A 1 215 ? 8.444 -0.283 16.839 1.00 90.94 215 GLU A O 1
ATOM 1732 N N . ASN A 1 216 ? 10.571 -0.995 16.844 1.00 91.62 216 ASN A N 1
ATOM 1733 C CA . ASN A 1 216 ? 11.108 0.100 16.026 1.00 91.62 216 ASN A CA 1
ATOM 1734 C C . ASN A 1 216 ? 10.391 0.279 14.679 1.00 91.62 216 ASN A C 1
ATOM 1736 O O . ASN A 1 216 ? 10.342 1.384 14.136 1.00 91.62 216 ASN A O 1
ATOM 1740 N N . TYR A 1 217 ? 9.838 -0.798 14.114 1.00 92.94 217 TYR A N 1
ATOM 1741 C CA . TYR A 1 217 ? 9.055 -0.700 12.887 1.00 92.94 217 TYR A CA 1
ATOM 1742 C C . TYR A 1 217 ? 7.709 -0.013 13.147 1.00 92.94 217 TYR A C 1
ATOM 1744 O O . TYR A 1 217 ? 7.320 0.875 12.387 1.00 92.94 217 TYR A O 1
ATOM 1752 N N . LEU A 1 218 ? 7.016 -0.398 14.224 1.00 92.31 218 LEU A N 1
ATOM 1753 C CA . LEU A 1 218 ? 5.729 0.189 14.605 1.00 92.31 218 LEU A CA 1
ATOM 1754 C C . LEU A 1 218 ? 5.889 1.667 14.970 1.00 92.31 218 LEU A C 1
ATOM 1756 O O . LEU A 1 218 ? 5.177 2.509 14.419 1.00 92.31 218 LEU A O 1
ATOM 1760 N N . SER A 1 219 ? 6.869 1.993 15.816 1.00 90.62 219 SER A N 1
ATOM 1761 C CA . SER A 1 219 ? 7.135 3.374 16.233 1.00 90.62 219 SER A CA 1
ATOM 1762 C C . SER A 1 219 ? 7.524 4.267 15.050 1.00 90.62 219 SER A C 1
ATOM 1764 O O . SER A 1 219 ? 7.049 5.399 14.943 1.00 90.62 219 SER A O 1
ATOM 1766 N N . GLY A 1 220 ? 8.302 3.744 14.095 1.00 91.88 220 GLY A N 1
ATOM 1767 C CA . GLY A 1 220 ? 8.628 4.440 12.850 1.00 91.88 220 GLY A CA 1
ATOM 1768 C C . GLY A 1 220 ? 7.394 4.774 12.001 1.00 91.88 220 GLY A C 1
ATOM 1769 O O . GLY A 1 220 ? 7.248 5.915 11.552 1.00 91.88 220 GLY A O 1
ATOM 1770 N N . GLN A 1 221 ? 6.483 3.811 11.814 1.00 92.94 221 GLN A N 1
ATOM 1771 C CA . GLN A 1 221 ? 5.236 4.019 11.061 1.00 92.94 221 GLN A CA 1
ATOM 1772 C C . GLN A 1 221 ? 4.299 5.012 11.766 1.00 92.94 221 GLN A C 1
ATOM 1774 O O . GLN A 1 221 ? 3.745 5.915 11.132 1.00 92.94 221 GLN A O 1
ATOM 1779 N N . LEU A 1 222 ? 4.158 4.898 13.086 1.00 91.62 222 LEU A N 1
ATOM 1780 C CA . LEU A 1 222 ? 3.341 5.806 13.890 1.00 91.62 222 LEU A CA 1
ATOM 1781 C C . LEU A 1 222 ? 3.886 7.238 13.863 1.00 91.62 222 LEU A C 1
ATOM 1783 O O . LEU A 1 222 ? 3.128 8.176 13.620 1.00 91.62 222 LEU A O 1
ATOM 1787 N N . ARG A 1 223 ? 5.203 7.427 14.017 1.00 90.44 223 ARG A N 1
ATOM 1788 C CA . ARG A 1 223 ? 5.832 8.756 13.946 1.00 90.44 223 ARG A CA 1
ATOM 1789 C C . ARG A 1 223 ? 5.615 9.415 12.585 1.00 90.44 223 ARG A C 1
ATOM 1791 O O . ARG A 1 223 ? 5.238 10.582 12.526 1.00 90.44 223 ARG A O 1
ATOM 1798 N N . TYR A 1 224 ? 5.818 8.670 11.497 1.00 87.69 224 TYR A N 1
ATOM 1799 C CA . TYR A 1 224 ? 5.582 9.175 10.144 1.00 87.69 224 TYR A CA 1
ATOM 1800 C C . TYR A 1 224 ? 4.122 9.605 9.952 1.00 87.69 224 TYR A C 1
ATOM 1802 O O . TYR A 1 224 ? 3.848 10.717 9.500 1.00 87.69 224 TYR A O 1
ATOM 1810 N N . THR A 1 225 ? 3.176 8.754 10.347 1.00 85.25 225 THR A N 1
ATOM 1811 C CA . THR A 1 225 ? 1.746 9.023 10.149 1.00 85.25 225 THR A CA 1
ATOM 1812 C C . THR A 1 225 ? 1.196 10.145 11.031 1.00 85.25 225 THR A C 1
ATOM 1814 O O . THR A 1 225 ? 0.328 10.876 10.550 1.00 85.25 225 THR A O 1
ATOM 1817 N N . LYS A 1 226 ? 1.726 10.363 12.247 1.00 85.19 226 LYS A N 1
ATOM 1818 C CA . LYS A 1 226 ? 1.364 11.504 13.119 1.00 85.19 226 LYS A CA 1
ATOM 1819 C C . LYS A 1 226 ? 1.558 12.860 12.417 1.00 85.19 226 LYS A C 1
ATOM 1821 O O . LYS A 1 226 ? 0.746 13.757 12.595 1.00 85.19 226 LYS A O 1
ATOM 1826 N N . THR A 1 227 ? 2.572 12.985 11.557 1.00 84.38 227 THR A N 1
ATOM 1827 C CA . THR A 1 227 ? 2.863 14.230 10.811 1.00 84.38 227 THR A CA 1
ATOM 1828 C C . THR A 1 227 ? 2.002 14.454 9.565 1.00 84.38 227 THR A C 1
ATOM 1830 O O . THR A 1 227 ? 2.088 15.505 8.932 1.00 84.38 227 THR A O 1
ATOM 1833 N N . LYS A 1 228 ? 1.197 13.466 9.163 1.00 84.69 228 LYS A N 1
ATOM 1834 C CA . LYS A 1 228 ? 0.414 13.507 7.923 1.00 84.69 228 LYS A CA 1
ATOM 1835 C C . LYS A 1 228 ? -1.070 13.614 8.228 1.00 84.69 228 LYS A C 1
ATOM 1837 O O . LYS A 1 228 ? -1.547 13.030 9.204 1.00 84.69 228 LYS A O 1
ATOM 1842 N N . LYS A 1 229 ? -1.814 14.292 7.347 1.00 85.06 229 LYS A N 1
ATOM 1843 C CA . LYS A 1 229 ? -3.279 14.229 7.351 1.00 85.06 229 LYS A CA 1
ATOM 1844 C C . LYS A 1 229 ? -3.730 12.757 7.288 1.00 85.06 229 LYS A C 1
ATOM 1846 O O . LYS A 1 229 ? -3.045 11.943 6.660 1.00 85.06 229 LYS A O 1
ATOM 1851 N N . PRO A 1 230 ? -4.829 12.387 7.962 1.00 85.44 230 PRO A N 1
ATOM 1852 C CA . PRO A 1 230 ? -5.408 11.056 7.833 1.00 85.44 230 PRO A CA 1
ATOM 1853 C C . PRO A 1 230 ? -5.667 10.722 6.364 1.00 85.44 230 PRO A C 1
ATOM 1855 O O . PRO A 1 230 ? -6.051 11.586 5.582 1.00 85.44 230 PRO A O 1
ATOM 1858 N N . MET A 1 231 ? -5.416 9.470 5.996 1.00 88.38 231 MET A N 1
ATOM 1859 C CA . MET A 1 231 ? -5.639 8.948 4.652 1.00 88.38 231 MET A CA 1
ATOM 1860 C C . MET A 1 231 ? -6.554 7.735 4.742 1.00 88.38 231 MET A C 1
ATOM 1862 O O . MET A 1 231 ? -6.503 6.987 5.722 1.00 88.38 231 MET A O 1
ATOM 1866 N N . LEU A 1 232 ? -7.367 7.521 3.706 1.00 91.25 232 LEU A N 1
ATOM 1867 C CA . LEU A 1 232 ? -8.188 6.322 3.623 1.00 91.25 232 LEU A CA 1
ATOM 1868 C C . LEU A 1 232 ? -7.288 5.082 3.517 1.00 91.25 232 LEU A C 1
ATOM 1870 O O . LEU A 1 232 ? -6.247 5.121 2.854 1.00 91.25 232 LEU A O 1
ATOM 1874 N N . PRO A 1 233 ? -7.685 3.954 4.126 1.00 93.81 233 PRO A N 1
ATOM 1875 C CA . PRO A 1 233 ? -7.025 2.687 3.861 1.00 93.81 233 PRO A CA 1
ATOM 1876 C C . PRO A 1 233 ? -7.257 2.273 2.396 1.00 93.81 233 PRO A C 1
ATOM 1878 O O . PRO A 1 233 ? -8.164 2.799 1.744 1.00 93.81 233 PRO A O 1
ATOM 1881 N N . PRO A 1 234 ? -6.495 1.300 1.871 1.00 92.75 234 PRO A N 1
ATOM 1882 C CA . PRO A 1 234 ? -6.706 0.771 0.527 1.00 92.75 234 PRO A CA 1
ATOM 1883 C C . PRO A 1 234 ? -8.157 0.346 0.277 1.00 92.75 234 PRO A C 1
ATOM 1885 O O . PRO A 1 234 ? -8.839 -0.138 1.188 1.00 92.75 234 PRO A O 1
ATOM 1888 N N . ASN A 1 235 ? -8.611 0.485 -0.970 1.00 91.75 235 ASN A N 1
ATOM 1889 C CA . ASN A 1 235 ? -9.909 -0.023 -1.407 1.00 91.75 235 ASN A CA 1
ATOM 1890 C C . ASN A 1 235 ? -9.923 -1.556 -1.430 1.00 91.75 235 ASN A C 1
ATOM 1892 O O . ASN A 1 235 ? -8.903 -2.203 -1.668 1.00 91.75 235 ASN A O 1
ATOM 1896 N N . CYS A 1 236 ? -11.103 -2.141 -1.239 1.00 87.00 236 CYS A N 1
ATOM 1897 C CA . CYS A 1 236 ? -11.293 -3.588 -1.244 1.00 87.00 236 CYS A CA 1
ATOM 1898 C C . CYS A 1 236 ? -11.010 -4.249 -2.602 1.00 87.00 236 CYS A C 1
ATOM 1900 O O . CYS A 1 236 ? -10.699 -5.436 -2.630 1.00 87.00 236 CYS A O 1
ATOM 1902 N N . ALA A 1 237 ? -11.125 -3.497 -3.701 1.00 84.62 237 ALA A N 1
ATOM 1903 C CA . ALA A 1 237 ? -10.823 -3.970 -5.053 1.00 84.62 237 ALA A CA 1
ATOM 1904 C C . ALA A 1 237 ? -9.318 -4.175 -5.291 1.00 84.62 237 ALA A C 1
ATOM 1906 O O . ALA A 1 237 ? -8.939 -4.970 -6.145 1.00 84.62 237 ALA A O 1
ATOM 1907 N N . ASN A 1 238 ? -8.454 -3.506 -4.516 1.00 85.75 238 ASN A N 1
ATOM 1908 C CA . ASN A 1 238 ? -7.014 -3.641 -4.676 1.00 85.75 238 ASN A CA 1
ATOM 1909 C C . ASN A 1 238 ? -6.546 -5.021 -4.180 1.00 85.75 238 ASN A C 1
ATOM 1911 O O . ASN A 1 238 ? -6.486 -5.296 -2.974 1.00 85.75 238 ASN A O 1
ATOM 1915 N N . THR A 1 239 ? -6.193 -5.880 -5.135 1.00 84.94 239 THR A N 1
ATOM 1916 C CA . THR A 1 239 ? -5.844 -7.287 -4.909 1.00 84.94 239 THR A CA 1
ATOM 1917 C C . THR A 1 239 ? -4.598 -7.456 -4.033 1.00 84.94 239 THR A C 1
ATOM 1919 O O . THR A 1 239 ? -4.520 -8.414 -3.259 1.00 84.94 239 THR A O 1
ATOM 1922 N N . ALA A 1 240 ? -3.671 -6.488 -4.054 1.00 84.88 240 ALA A N 1
ATOM 1923 C CA . ALA A 1 240 ? -2.419 -6.500 -3.289 1.00 84.88 240 ALA A CA 1
ATOM 1924 C C . ALA A 1 240 ? -2.597 -6.291 -1.772 1.00 84.88 240 ALA A C 1
ATOM 1926 O O . ALA A 1 240 ? -1.641 -6.458 -1.006 1.00 84.88 240 ALA A O 1
ATOM 1927 N N . TYR A 1 241 ? -3.808 -5.952 -1.321 1.00 90.62 241 TYR A N 1
ATOM 1928 C CA . TYR A 1 241 ? -4.142 -5.820 0.096 1.00 90.62 241 TYR A CA 1
ATOM 1929 C C . TYR A 1 241 ? -5.064 -6.962 0.526 1.00 90.62 241 TYR A C 1
ATOM 1931 O O . TYR A 1 241 ? -4.611 -8.102 0.586 1.00 90.62 241 TYR A O 1
ATOM 1939 N N . TYR A 1 242 ? -6.342 -6.699 0.810 1.00 91.31 242 TYR A N 1
ATOM 1940 C CA . TYR A 1 242 ? -7.213 -7.645 1.519 1.00 91.31 242 TYR A CA 1
ATOM 1941 C C . TYR A 1 242 ? -7.329 -9.022 0.853 1.00 91.31 242 TYR A C 1
ATOM 1943 O O . TYR A 1 242 ? -7.404 -10.028 1.551 1.00 91.31 242 TYR A O 1
ATOM 1951 N N . GLN A 1 243 ? -7.325 -9.083 -0.483 1.00 89.00 243 GLN A N 1
ATOM 1952 C CA . GLN A 1 243 ? -7.404 -10.352 -1.207 1.00 89.00 243 GLN A CA 1
ATOM 1953 C C . GLN A 1 243 ? -6.124 -11.180 -1.056 1.00 89.00 243 GLN A C 1
ATOM 1955 O O . GLN A 1 243 ? -6.199 -12.309 -0.582 1.00 89.00 243 GLN A O 1
ATOM 1960 N N . SER A 1 244 ? -4.957 -10.626 -1.400 1.00 87.88 244 SER A N 1
ATOM 1961 C CA . SER A 1 244 ? -3.677 -11.343 -1.264 1.00 87.88 244 SER A CA 1
ATOM 1962 C C . SER A 1 244 ? -3.302 -11.666 0.186 1.00 87.88 244 SER A C 1
ATOM 1964 O O . SER A 1 244 ? -2.531 -12.585 0.427 1.00 87.88 244 SER A O 1
ATOM 1966 N N . LEU A 1 245 ? -3.848 -10.919 1.150 1.00 90.12 245 LEU A N 1
ATOM 1967 C CA . LEU A 1 245 ? -3.687 -11.163 2.582 1.00 90.12 245 LEU A CA 1
ATOM 1968 C C . LEU A 1 245 ? -4.656 -12.221 3.136 1.00 90.12 245 LEU A C 1
ATOM 1970 O O . LEU A 1 245 ? -4.611 -12.515 4.327 1.00 90.12 245 LEU A O 1
ATOM 1974 N N . GLY A 1 246 ? -5.568 -12.754 2.315 1.00 89.50 246 GLY A N 1
ATOM 1975 C CA . GLY A 1 246 ? -6.571 -13.727 2.758 1.00 89.50 246 GLY A CA 1
ATOM 1976 C C . GLY A 1 246 ? -7.627 -13.154 3.711 1.00 89.50 246 GLY A C 1
ATOM 1977 O O . GLY A 1 246 ? -8.381 -13.902 4.325 1.00 89.50 246 GLY A O 1
ATOM 1978 N N . CYS A 1 247 ? -7.719 -11.827 3.834 1.00 91.38 247 CYS A N 1
ATOM 1979 C CA . CYS A 1 247 ? -8.617 -11.142 4.762 1.00 91.38 247 CYS A CA 1
ATOM 1980 C C . CYS A 1 247 ? -9.732 -10.362 4.054 1.00 91.38 247 CYS A C 1
ATOM 1982 O O . CYS A 1 247 ? -10.326 -9.468 4.648 1.00 91.38 247 CYS A O 1
ATOM 1984 N N . LYS A 1 248 ? -10.049 -10.675 2.791 1.00 89.62 248 LYS A N 1
ATOM 1985 C CA . LYS A 1 248 ? -11.156 -10.041 2.057 1.00 89.62 248 LYS A CA 1
ATOM 1986 C C . LYS A 1 248 ? -12.479 -10.221 2.822 1.00 89.62 248 LYS A C 1
ATOM 1988 O O . LYS A 1 248 ? -12.755 -11.283 3.390 1.00 89.62 248 LYS A O 1
ATOM 1993 N N . CYS A 1 249 ? -13.289 -9.162 2.855 1.00 87.62 249 CYS A N 1
ATOM 1994 C CA . CYS A 1 249 ? -14.666 -9.250 3.333 1.00 87.62 249 CYS A CA 1
ATOM 1995 C C . CYS A 1 249 ? -15.485 -10.104 2.346 1.00 87.62 249 CYS A C 1
ATOM 1997 O O . CYS A 1 249 ? -15.107 -10.228 1.177 1.00 87.62 249 CYS A O 1
ATOM 1999 N N . ALA A 1 250 ? -16.633 -10.624 2.785 1.00 87.00 250 ALA A N 1
ATOM 2000 C CA . ALA A 1 250 ? -17.597 -11.242 1.879 1.00 87.00 250 ALA A CA 1
ATOM 2001 C C . ALA A 1 250 ? -17.960 -10.324 0.687 1.00 87.00 250 ALA A C 1
ATOM 2003 O O . ALA A 1 250 ? -18.034 -9.093 0.814 1.00 87.00 250 ALA A O 1
ATOM 2004 N N . ASP A 1 251 ? -18.201 -10.921 -0.485 1.00 82.06 251 ASP A N 1
ATOM 2005 C CA . ASP A 1 251 ? -18.371 -10.173 -1.738 1.00 82.06 251 ASP A CA 1
ATOM 2006 C C . ASP A 1 251 ? -19.567 -9.218 -1.706 1.00 82.06 251 ASP A C 1
ATOM 2008 O O . ASP A 1 251 ? -19.507 -8.135 -2.285 1.00 82.06 251 ASP A O 1
ATOM 2012 N N . ASN A 1 252 ? -20.625 -9.544 -0.962 1.00 80.44 252 ASN A N 1
ATOM 2013 C CA . ASN A 1 252 ? -21.779 -8.663 -0.753 1.00 80.44 252 ASN A CA 1
ATOM 2014 C C . ASN A 1 252 ? -21.439 -7.361 0.008 1.00 80.44 252 ASN A C 1
ATOM 2016 O O . ASN A 1 252 ? -22.190 -6.386 -0.084 1.00 80.44 252 ASN A O 1
ATOM 2020 N N . ILE A 1 253 ? -20.330 -7.329 0.753 1.00 82.56 253 ILE A N 1
ATOM 2021 C CA . ILE A 1 253 ? -19.834 -6.140 1.455 1.00 82.56 253 ILE A CA 1
ATOM 2022 C C . ILE A 1 253 ? -18.919 -5.336 0.526 1.00 82.56 253 ILE A C 1
ATOM 2024 O O . ILE A 1 253 ? -19.198 -4.163 0.270 1.00 82.56 253 ILE A O 1
ATOM 2028 N N . CYS A 1 254 ? -17.860 -5.960 -0.004 1.00 75.12 254 CYS A N 1
ATOM 2029 C CA . CYS A 1 254 ? -16.855 -5.287 -0.840 1.00 75.12 254 CYS A CA 1
ATOM 2030 C C . CYS A 1 254 ? -17.399 -4.780 -2.179 1.00 75.12 254 CYS A C 1
ATOM 2032 O O . CYS A 1 254 ? -16.915 -3.770 -2.680 1.00 75.12 254 CYS A O 1
ATOM 2034 N N . SER A 1 255 ? -18.395 -5.453 -2.765 1.00 79.25 255 SER A N 1
ATOM 2035 C CA . SER A 1 255 ? -19.042 -4.979 -4.000 1.00 79.25 255 SER A CA 1
ATOM 2036 C C . SER A 1 255 ? -19.910 -3.746 -3.761 1.00 79.25 255 SER A C 1
ATOM 2038 O O . SER A 1 255 ? -20.023 -2.878 -4.624 1.00 79.25 255 SER A O 1
ATOM 2040 N N . ARG A 1 256 ? -20.513 -3.648 -2.571 1.00 81.44 256 ARG A N 1
ATOM 2041 C CA . ARG A 1 256 ? -21.399 -2.544 -2.201 1.00 81.44 256 ARG A CA 1
ATOM 2042 C C . ARG A 1 256 ? -20.634 -1.319 -1.706 1.00 81.44 256 ARG A C 1
ATOM 2044 O O . ARG A 1 256 ? -21.064 -0.196 -1.954 1.00 81.44 256 ARG A O 1
ATOM 2051 N N . PHE A 1 257 ? -19.530 -1.522 -0.992 1.00 85.44 257 PHE A N 1
ATOM 2052 C CA . PHE A 1 257 ? -18.708 -0.451 -0.438 1.00 85.44 257 PHE A CA 1
ATOM 2053 C C . PHE A 1 257 ? -17.257 -0.624 -0.883 1.00 85.44 257 PHE A C 1
ATOM 2055 O O . PHE A 1 257 ? -16.581 -1.562 -0.468 1.00 85.44 257 PHE A O 1
ATOM 2062 N N . LYS A 1 258 ? -16.766 0.327 -1.690 1.00 85.81 258 LYS A N 1
ATOM 2063 C CA . LYS A 1 258 ? -15.396 0.301 -2.234 1.00 85.81 258 LYS A CA 1
ATOM 2064 C C . LYS A 1 258 ? -14.312 0.313 -1.148 1.00 85.81 258 LYS A C 1
ATOM 2066 O O . LYS A 1 258 ? -13.266 -0.302 -1.324 1.00 85.81 258 LYS A O 1
ATOM 2071 N N . ASN A 1 259 ? -14.559 1.014 -0.039 1.00 92.50 259 ASN A N 1
ATOM 2072 C CA . ASN A 1 259 ? -13.596 1.228 1.039 1.00 92.50 259 ASN A CA 1
ATOM 2073 C C . ASN A 1 259 ? -14.157 0.737 2.387 1.00 92.50 259 ASN A C 1
ATOM 2075 O O . ASN A 1 259 ? -15.324 1.029 2.681 1.00 92.50 259 ASN A O 1
ATOM 2079 N N . PRO A 1 260 ? -13.365 0.055 3.238 1.00 93.06 260 PRO A N 1
ATOM 2080 C CA . PRO A 1 260 ? -13.848 -0.454 4.524 1.00 93.06 260 PRO A CA 1
ATOM 2081 C C . PRO A 1 260 ? -14.346 0.641 5.475 1.00 93.06 260 PRO A C 1
ATOM 2083 O O . PRO A 1 260 ? -15.257 0.374 6.257 1.00 93.06 260 PRO A O 1
ATOM 2086 N N . VAL A 1 261 ? -13.829 1.874 5.386 1.00 94.06 261 VAL A N 1
ATOM 2087 C CA . VAL A 1 261 ? -14.318 3.012 6.189 1.00 94.06 261 VAL A CA 1
ATOM 2088 C C . VAL A 1 261 ? -15.801 3.278 5.913 1.00 94.06 261 VAL A C 1
ATOM 2090 O O . VAL A 1 261 ? -16.582 3.496 6.841 1.00 94.06 261 VAL A O 1
ATOM 2093 N N . ASN A 1 262 ? -16.221 3.186 4.648 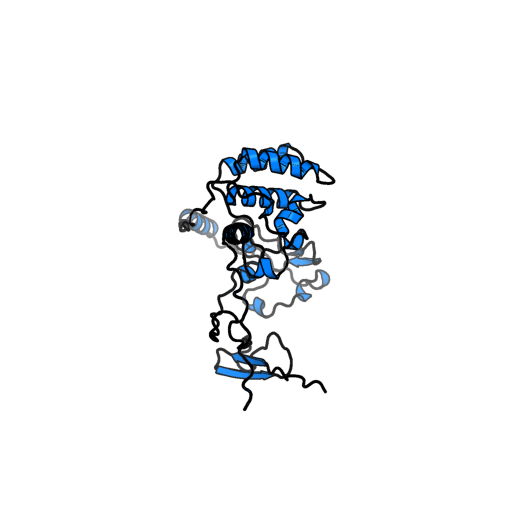1.00 92.44 262 ASN A N 1
ATOM 2094 C CA . ASN A 1 262 ? -17.612 3.411 4.249 1.00 92.44 262 ASN A CA 1
ATOM 2095 C C . ASN A 1 262 ? -18.534 2.318 4.795 1.00 92.44 262 ASN A C 1
ATOM 2097 O O . ASN A 1 262 ? -19.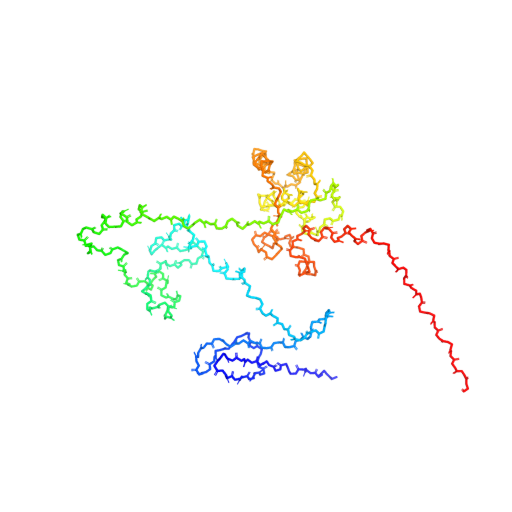643 2.614 5.245 1.00 92.44 262 ASN A O 1
ATOM 2101 N N . THR A 1 263 ? -18.059 1.071 4.824 1.00 92.19 263 THR A N 1
ATOM 2102 C CA . THR A 1 263 ? -18.778 -0.040 5.456 1.00 92.19 263 THR A CA 1
ATOM 2103 C C . THR A 1 263 ? -18.966 0.205 6.950 1.00 92.19 263 THR A C 1
ATOM 2105 O O . THR A 1 263 ? -20.079 0.061 7.454 1.00 92.19 263 THR A O 1
ATOM 2108 N N . THR A 1 264 ? -17.914 0.632 7.655 1.00 93.44 264 THR A N 1
ATOM 2109 C CA . THR A 1 264 ? -17.980 0.949 9.090 1.00 93.44 264 THR A CA 1
ATOM 2110 C C . THR A 1 264 ? -18.997 2.052 9.371 1.00 93.44 264 THR A C 1
ATOM 2112 O O . THR A 1 264 ? -19.889 1.876 10.203 1.00 93.44 264 THR A O 1
ATOM 2115 N N . LYS A 1 265 ? -18.930 3.167 8.631 1.00 92.00 265 LYS A N 1
ATOM 2116 C CA . LYS A 1 265 ? -19.891 4.275 8.757 1.00 92.00 265 LYS A CA 1
ATOM 2117 C C . LYS A 1 265 ? -21.329 3.804 8.494 1.00 92.00 265 LYS A C 1
ATOM 2119 O O . LYS A 1 265 ? -22.250 4.195 9.211 1.00 92.00 265 LYS A O 1
ATOM 2124 N N . ALA A 1 266 ? -21.537 2.930 7.507 1.00 90.81 266 ALA A N 1
ATOM 2125 C CA . ALA A 1 266 ? -22.850 2.356 7.220 1.00 90.81 266 ALA A CA 1
ATOM 2126 C C . ALA A 1 266 ? -23.362 1.436 8.345 1.00 90.81 266 ALA A C 1
ATOM 2128 O O . ALA A 1 266 ? -24.554 1.471 8.651 1.00 90.81 266 ALA A O 1
ATOM 2129 N N . ASN A 1 267 ? -22.489 0.645 8.975 1.00 90.75 267 ASN A N 1
ATOM 2130 C CA . ASN A 1 267 ? -22.849 -0.215 10.106 1.00 90.75 267 ASN A CA 1
ATOM 2131 C C . ASN A 1 267 ? -23.320 0.607 11.315 1.00 90.75 267 ASN A C 1
ATOM 2133 O O . ASN A 1 267 ? -24.359 0.289 11.889 1.00 90.75 267 ASN A O 1
ATOM 2137 N N . VAL A 1 268 ? -22.623 1.704 11.636 1.00 92.44 268 VAL A N 1
ATOM 2138 C CA . VAL A 1 268 ? -23.033 2.639 12.702 1.00 92.44 268 VAL A CA 1
ATOM 2139 C C . VAL A 1 268 ? -24.394 3.262 12.395 1.00 92.44 268 VAL A C 1
ATOM 2141 O O . VAL A 1 268 ? -25.292 3.244 13.233 1.00 92.44 268 VAL A O 1
ATOM 2144 N N . ARG A 1 269 ? -24.594 3.754 11.164 1.00 89.88 269 ARG A N 1
ATOM 2145 C CA . ARG A 1 269 ? -25.884 4.332 10.745 1.00 89.88 269 ARG A CA 1
ATOM 2146 C C . ARG A 1 269 ? -27.035 3.335 10.896 1.00 89.88 269 ARG A C 1
ATOM 2148 O O . ARG A 1 269 ? -28.104 3.715 11.362 1.00 89.88 269 ARG A O 1
ATOM 2155 N N . ARG A 1 270 ? -26.825 2.065 10.533 1.00 89.31 270 ARG A N 1
ATOM 2156 C CA . ARG A 1 270 ? -27.837 1.003 10.687 1.00 89.31 270 ARG A CA 1
ATOM 2157 C C . ARG A 1 270 ? -28.169 0.721 12.147 1.00 89.31 270 ARG A C 1
ATOM 2159 O O . ARG A 1 270 ? -29.337 0.523 12.443 1.00 89.31 270 ARG A O 1
ATOM 2166 N N . ALA A 1 271 ? -27.172 0.722 13.029 1.00 89.12 271 ALA A N 1
ATOM 2167 C CA . ALA A 1 271 ? -27.384 0.514 14.460 1.00 89.12 271 ALA A CA 1
ATOM 2168 C C . ALA A 1 271 ? -28.160 1.669 15.113 1.00 89.12 271 ALA A C 1
ATOM 2170 O O . ALA A 1 271 ? -28.987 1.432 15.984 1.00 89.12 271 ALA A O 1
ATOM 2171 N N . ASN A 1 272 ? -27.945 2.900 14.640 1.00 84.12 272 ASN A N 1
ATOM 2172 C CA . ASN A 1 272 ? -28.632 4.092 15.145 1.00 84.12 272 ASN A CA 1
ATOM 2173 C C . ASN A 1 272 ? -30.006 4.340 14.495 1.00 84.12 272 ASN A C 1
ATOM 2175 O O . ASN A 1 272 ? -30.734 5.228 14.930 1.00 84.12 272 ASN A O 1
ATOM 2179 N N . THR A 1 273 ? -30.373 3.601 13.440 1.00 78.88 273 THR A N 1
ATOM 2180 C CA . THR A 1 273 ? -31.691 3.752 12.810 1.00 78.88 273 THR A CA 1
ATOM 2181 C C . THR A 1 273 ? -32.707 2.908 13.583 1.00 78.88 273 THR A C 1
ATOM 2183 O O . THR A 1 273 ? -32.551 1.686 13.611 1.00 78.88 273 THR A O 1
ATOM 2186 N N . PRO A 1 274 ? -33.768 3.494 14.169 1.00 60.03 274 PRO A N 1
ATOM 2187 C CA . PRO A 1 274 ? -34.804 2.712 14.829 1.00 60.03 274 PRO A CA 1
ATOM 2188 C C . PRO A 1 274 ? -35.435 1.753 13.816 1.00 60.03 274 PRO A C 1
ATOM 2190 O O . PRO A 1 274 ? -35.884 2.155 12.736 1.00 60.03 274 PRO A O 1
ATOM 2193 N N . THR A 1 275 ? -35.443 0.464 14.142 1.00 59.91 275 THR A N 1
ATOM 2194 C CA . THR A 1 275 ? -36.096 -0.568 13.343 1.00 59.91 275 THR A CA 1
ATOM 2195 C C . THR A 1 275 ? -37.575 -0.219 13.217 1.00 59.91 275 THR A C 1
ATOM 2197 O O . THR A 1 275 ? -38.328 -0.304 14.182 1.00 59.91 275 THR A O 1
ATOM 2200 N N . LYS A 1 276 ? -38.024 0.171 12.015 1.00 50.19 276 LYS A N 1
ATOM 2201 C CA . LYS A 1 276 ? -39.459 0.247 11.716 1.00 50.19 276 LYS A CA 1
ATOM 2202 C C . LYS A 1 276 ? -40.042 -1.147 11.934 1.00 50.19 276 LYS A C 1
ATOM 2204 O O . LYS A 1 276 ? -39.800 -2.053 11.135 1.00 50.19 276 LYS A O 1
ATOM 2209 N N . THR A 1 277 ? -40.781 -1.321 13.024 1.00 43.34 277 THR A N 1
ATOM 2210 C CA . THR A 1 277 ? -41.563 -2.519 13.319 1.00 43.34 277 THR A CA 1
ATOM 2211 C C . THR A 1 277 ? -42.408 -2.827 12.087 1.00 43.34 277 THR A C 1
ATOM 2213 O O . THR A 1 277 ? -43.199 -1.992 11.642 1.00 43.34 277 THR A O 1
ATOM 2216 N N . LYS A 1 278 ? -42.206 -4.000 11.474 1.00 44.94 278 LYS A N 1
ATOM 2217 C CA . LYS A 1 278 ? -43.052 -4.469 10.371 1.00 44.94 278 LYS A CA 1
ATOM 2218 C C . LYS A 1 278 ? -44.498 -4.462 10.875 1.00 44.94 278 LYS A C 1
ATOM 2220 O O . LYS A 1 278 ? -44.835 -5.273 11.733 1.00 44.94 278 LYS A O 1
ATOM 2225 N N . LYS A 1 279 ? -45.348 -3.566 10.355 1.00 41.38 279 LYS A N 1
ATOM 2226 C CA . LYS A 1 279 ? -46.806 -3.686 10.507 1.00 41.38 279 LYS A CA 1
ATOM 2227 C C . LYS A 1 279 ? -47.179 -5.097 10.049 1.00 41.38 279 LYS A C 1
ATOM 2229 O O . LYS A 1 279 ? -46.963 -5.432 8.882 1.00 41.38 279 LYS A O 1
ATOM 2234 N N . LYS A 1 280 ? -47.676 -5.929 10.973 1.00 39.53 280 LYS A N 1
ATOM 2235 C CA . LYS A 1 280 ? -48.364 -7.185 10.649 1.00 39.53 280 LYS A CA 1
ATOM 2236 C C . LYS A 1 280 ? -49.386 -6.846 9.563 1.00 39.53 280 LYS A C 1
ATOM 2238 O O . LYS A 1 280 ? -50.211 -5.960 9.770 1.00 39.53 280 LYS A O 1
ATOM 2243 N N . LYS A 1 281 ? -49.290 -7.497 8.400 1.00 42.06 281 LYS A N 1
ATOM 2244 C CA . LYS A 1 281 ? -50.380 -7.496 7.423 1.00 42.06 281 LYS A CA 1
ATOM 2245 C C . LYS A 1 281 ? -51.584 -8.097 8.143 1.00 42.06 281 LYS A C 1
ATOM 2247 O O . LYS A 1 281 ? -51.541 -9.270 8.494 1.00 42.06 281 LYS A O 1
ATOM 2252 N N . THR A 1 282 ? -52.589 -7.282 8.434 1.00 40.00 282 THR A N 1
ATOM 2253 C CA . THR A 1 282 ? -53.914 -7.764 8.806 1.00 40.00 282 THR A CA 1
ATOM 2254 C C . THR A 1 282 ? -54.451 -8.562 7.624 1.00 40.00 282 THR A C 1
ATOM 2256 O O . THR A 1 282 ? -54.492 -8.061 6.499 1.00 40.00 282 THR A O 1
ATOM 2259 N N . GLU A 1 283 ? -54.772 -9.828 7.874 1.00 44.94 283 GLU A N 1
ATOM 2260 C CA . GLU A 1 283 ? -55.507 -10.685 6.950 1.00 44.94 283 GLU A CA 1
ATOM 2261 C C . GLU A 1 283 ? -56.849 -10.019 6.627 1.00 44.94 283 GLU A C 1
ATOM 2263 O O . GLU A 1 283 ? -57.552 -9.541 7.519 1.00 44.94 283 GLU A O 1
ATOM 2268 N N . ALA A 1 284 ? -57.164 -9.916 5.336 1.00 41.56 284 ALA A N 1
ATOM 2269 C CA . ALA A 1 284 ? -58.463 -9.444 4.880 1.00 41.56 284 ALA A CA 1
ATOM 2270 C C . ALA A 1 284 ? -59.524 -10.515 5.202 1.00 41.56 284 ALA A C 1
ATOM 2272 O O . ALA A 1 284 ? -59.235 -11.701 5.026 1.00 41.56 284 ALA A O 1
ATOM 2273 N N . PRO A 1 285 ? -60.732 -10.136 5.655 1.00 42.94 285 PRO A N 1
ATOM 2274 C CA . PRO A 1 285 ? -61.771 -11.104 5.973 1.00 42.94 285 PRO A CA 1
ATOM 2275 C C . PRO A 1 285 ? -62.232 -11.819 4.699 1.00 42.94 285 PRO A C 1
ATOM 2277 O O . PRO A 1 285 ? -62.435 -11.196 3.652 1.00 42.94 285 PRO A O 1
ATOM 2280 N N . SER A 1 286 ? -62.383 -13.138 4.808 1.00 40.53 286 SER A N 1
ATOM 2281 C CA . SER A 1 286 ? -62.996 -13.997 3.802 1.00 40.53 286 SER A CA 1
ATOM 2282 C C . SER A 1 286 ? -64.395 -13.486 3.466 1.00 40.53 286 SER A C 1
ATOM 2284 O O . SER A 1 286 ? -65.246 -13.392 4.349 1.00 40.53 286 SER A O 1
ATOM 2286 N N . LYS A 1 287 ? -64.637 -13.167 2.193 1.00 40.75 287 LYS A N 1
ATOM 2287 C CA . LYS A 1 287 ? -65.995 -12.963 1.690 1.00 40.75 287 LYS A CA 1
ATOM 2288 C C . LYS A 1 287 ? -66.656 -14.327 1.533 1.00 40.75 287 LYS A C 1
ATOM 2290 O O . LYS A 1 287 ? -66.231 -15.120 0.696 1.00 40.75 287 LYS A O 1
ATOM 2295 N N . THR A 1 288 ? -67.646 -14.581 2.373 1.00 41.69 288 THR A N 1
ATOM 2296 C CA . THR A 1 288 ? -68.713 -15.549 2.133 1.00 41.69 288 THR A CA 1
ATOM 2297 C C . THR A 1 288 ? -69.845 -14.822 1.407 1.00 41.69 288 THR A C 1
ATOM 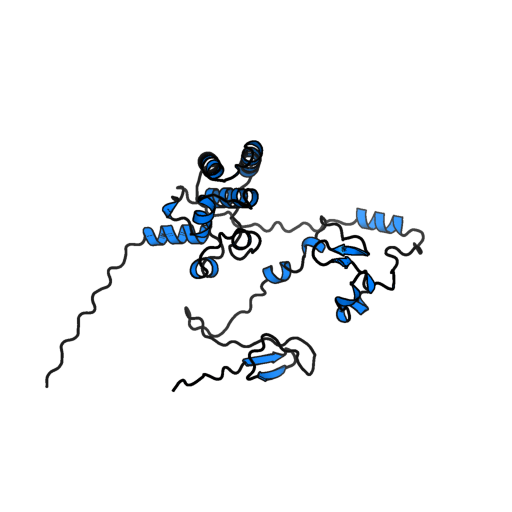2299 O O . THR A 1 288 ? -70.089 -13.655 1.717 1.00 41.69 288 THR A O 1
ATOM 2302 N N . GLU A 1 289 ? -70.504 -15.563 0.513 1.00 36.22 289 GLU A N 1
ATOM 2303 C CA . GLU A 1 289 ? -71.629 -15.211 -0.381 1.00 36.22 289 GLU A CA 1
ATOM 2304 C C . GLU A 1 289 ? -71.268 -14.595 -1.741 1.00 36.22 289 GLU A C 1
ATOM 2306 O O . GLU A 1 289 ? -70.719 -13.471 -1.812 1.00 36.22 289 GLU A O 1
#